Protein AF-A0A7G1IPD1-F1 (afdb_monomer_lite)

Sequence (334 aa):
MRLVAESGLWTTGPAHPATTPLTAVLEVSGAVLSWTIDDPPDDAATHIAFTDVSRADWLWRVVGETGHVALTSALAAHPAGDLELAGVDVVSGSTAPLRRLALGHWLRRWWPASQRDGIAGLDRALLDVEVAVLTAGVQGFFTDDTLDSDVAGLLAPHAAALLSHLRTDDRRVLELVRSGARLADEAGLDDMAWAELSAAVDDSSVVATLPSGRRDDYALAAGTDGAPRGAASIGRGVASINWGAVPPGIFDAAEDTVDWSVEPAGPGVVAVIRAAVVGPDAPTDIPVRVNSGRSAAPEPWTPAAGPPSRSPTHTGTRWRRPRPGTTIGRGHRW

pLDDT: mean 78.65, std 21.82, range [22.38, 98.12]

Organism: Mycobacterium kansasii (NCBI:txid1768)

Radius of gyration: 27.99 Å; chains: 1; bounding box: 52×89×85 Å

Structure (mmCIF, N/CA/C/O backbone):
data_AF-A0A7G1IPD1-F1
#
_entry.id   AF-A0A7G1IPD1-F1
#
loop_
_atom_site.group_PDB
_atom_site.id
_atom_site.type_symbol
_atom_site.label_atom_id
_atom_site.label_alt_id
_atom_site.label_comp_id
_atom_site.label_asym_id
_atom_site.label_entity_id
_atom_site.label_seq_id
_atom_site.pdbx_PDB_ins_code
_atom_site.Cartn_x
_atom_site.Cartn_y
_atom_site.Cartn_z
_atom_site.occupancy
_atom_site.B_iso_or_equiv
_atom_site.auth_seq_id
_atom_site.auth_comp_id
_atom_site.auth_asym_id
_atom_site.auth_atom_id
_atom_site.pdbx_PDB_model_num
ATOM 1 N N . MET A 1 1 ? 7.422 6.509 -26.508 1.00 87.56 1 MET A N 1
ATOM 2 C CA . MET A 1 1 ? 7.323 6.917 -25.090 1.00 87.56 1 MET A CA 1
ATOM 3 C C . MET A 1 1 ? 7.646 8.392 -24.973 1.00 87.56 1 MET A C 1
ATOM 5 O O . MET A 1 1 ? 8.742 8.805 -25.346 1.00 87.56 1 MET A O 1
ATOM 9 N N . ARG A 1 2 ? 6.709 9.164 -24.419 1.00 88.62 2 ARG A N 1
ATOM 10 C CA . ARG A 1 2 ? 6.884 10.592 -24.149 1.00 88.62 2 ARG A CA 1
ATOM 11 C C . ARG A 1 2 ? 7.537 10.814 -22.789 1.00 88.62 2 ARG A C 1
ATOM 13 O O . ARG A 1 2 ? 7.141 10.164 -21.823 1.00 88.62 2 ARG A O 1
ATOM 20 N N . LEU A 1 3 ? 8.485 11.739 -22.708 1.00 89.25 3 LEU A N 1
ATOM 21 C CA . LEU A 1 3 ? 9.189 12.136 -21.493 1.00 89.25 3 LEU A CA 1
ATOM 22 C C . LEU A 1 3 ? 9.068 13.646 -21.295 1.00 89.25 3 LEU A C 1
ATOM 24 O O . LEU A 1 3 ? 9.356 14.408 -22.214 1.00 89.25 3 LEU A O 1
ATOM 28 N N . VAL A 1 4 ? 8.680 14.082 -20.100 1.00 88.81 4 VAL A N 1
ATOM 29 C CA . VAL A 1 4 ? 8.512 15.501 -19.763 1.00 88.81 4 VAL A CA 1
ATOM 30 C C . VAL A 1 4 ? 9.361 15.833 -18.541 1.00 88.81 4 VAL A C 1
ATOM 32 O O . VAL A 1 4 ? 9.367 15.094 -17.561 1.00 88.81 4 VAL A O 1
ATOM 35 N N . ALA A 1 5 ? 10.096 16.942 -18.588 1.00 84.69 5 ALA A N 1
ATOM 36 C CA . ALA A 1 5 ? 10.807 17.457 -17.424 1.00 84.69 5 ALA A CA 1
ATOM 37 C C . ALA A 1 5 ? 9.869 18.338 -16.582 1.00 84.69 5 ALA A C 1
ATOM 39 O O . ALA A 1 5 ? 9.584 19.482 -16.946 1.00 84.69 5 ALA A O 1
ATOM 40 N N . GLU A 1 6 ? 9.414 17.829 -15.439 1.00 80.75 6 GLU A N 1
ATOM 41 C CA . GLU A 1 6 ? 8.536 18.534 -14.503 1.00 80.75 6 GLU A CA 1
ATOM 42 C C . GLU A 1 6 ? 9.218 18.695 -13.145 1.00 80.75 6 GLU A C 1
ATOM 44 O O . GLU A 1 6 ? 9.730 17.745 -12.560 1.00 80.75 6 GLU A O 1
ATOM 49 N N . SER A 1 7 ? 9.236 19.924 -12.619 1.00 80.06 7 SER A N 1
ATOM 50 C CA . SER A 1 7 ? 9.837 20.238 -11.309 1.00 80.06 7 SER A CA 1
ATOM 51 C C . SER A 1 7 ? 11.288 19.749 -11.130 1.00 80.06 7 SER A C 1
ATOM 53 O O . SER A 1 7 ? 11.723 19.492 -10.012 1.00 80.06 7 SER A O 1
ATOM 55 N N . GLY A 1 8 ? 12.046 19.642 -12.228 1.00 80.38 8 GLY A N 1
ATOM 56 C CA . GLY A 1 8 ? 13.437 19.173 -12.225 1.00 80.38 8 GLY A CA 1
ATOM 57 C C . GLY A 1 8 ? 13.614 17.652 -12.293 1.00 80.38 8 GLY A C 1
ATOM 58 O O . GLY A 1 8 ? 14.751 17.197 -12.230 1.00 80.38 8 GLY A O 1
ATOM 59 N N . LEU A 1 9 ? 12.531 16.882 -12.446 1.00 85.44 9 LEU A N 1
ATOM 60 C CA . LEU A 1 9 ? 12.555 15.429 -12.633 1.00 85.44 9 LEU A CA 1
ATOM 61 C C . LEU A 1 9 ? 11.994 15.055 -14.008 1.00 85.44 9 LEU A C 1
ATOM 63 O O . LEU A 1 9 ? 11.111 15.731 -14.533 1.00 85.44 9 LEU A O 1
ATOM 67 N N . TRP A 1 10 ? 12.493 13.963 -14.582 1.00 89.50 10 TRP A N 1
ATOM 68 C CA . TRP A 1 10 ? 11.944 13.399 -15.815 1.00 89.50 10 TRP A CA 1
ATOM 69 C C . TRP A 1 10 ? 10.779 12.466 -15.500 1.00 89.50 10 TRP A C 1
ATOM 71 O O . TRP A 1 10 ? 10.916 11.593 -14.645 1.00 89.50 10 TRP A O 1
ATOM 81 N N . THR A 1 11 ? 9.661 12.614 -16.207 1.00 89.69 11 THR A N 1
ATOM 82 C CA . THR A 1 11 ? 8.472 11.769 -16.051 1.00 89.69 11 THR A CA 1
ATOM 83 C C . THR A 1 11 ? 8.012 11.174 -17.380 1.00 89.69 11 THR A C 1
ATOM 85 O O . THR A 1 11 ? 8.186 11.791 -18.430 1.00 89.69 11 THR A O 1
ATOM 88 N N . THR A 1 12 ? 7.432 9.971 -17.368 1.00 87.81 12 THR A N 1
ATOM 89 C CA . THR A 1 12 ? 6.801 9.362 -18.557 1.00 87.81 12 THR A CA 1
ATOM 90 C C . THR A 1 12 ? 5.373 9.885 -18.754 1.00 87.81 12 THR A C 1
ATOM 92 O O . THR A 1 12 ? 4.605 9.922 -17.797 1.00 87.81 12 THR A O 1
ATOM 95 N N . GLY A 1 13 ? 4.972 10.242 -19.981 1.00 71.81 13 GLY A N 1
ATOM 96 C CA . GLY A 1 13 ? 3.629 10.779 -20.276 1.00 71.81 13 GLY A CA 1
ATOM 97 C C . GLY A 1 13 ? 2.664 9.819 -21.011 1.00 71.81 13 GLY A C 1
ATOM 98 O O . GLY A 1 13 ? 3.150 8.898 -21.668 1.00 71.81 13 GLY A O 1
ATOM 99 N N . PRO A 1 14 ? 1.323 10.072 -21.007 1.00 63.59 14 PRO A N 1
ATOM 100 C CA . PRO A 1 14 ? 0.595 11.117 -20.277 1.00 63.59 14 PRO A CA 1
ATOM 101 C C . PRO A 1 14 ? -0.375 10.569 -19.202 1.00 63.59 14 PRO A C 1
ATOM 103 O O . PRO A 1 14 ? -1.299 9.834 -19.523 1.00 63.59 14 PRO A O 1
ATOM 106 N N . ALA A 1 15 ? -0.236 11.028 -17.958 1.00 58.31 15 ALA A N 1
ATOM 107 C CA . ALA A 1 15 ? -1.315 11.334 -17.008 1.00 58.31 15 ALA A CA 1
ATOM 108 C C . ALA A 1 15 ? -0.651 11.848 -15.729 1.00 58.31 15 ALA A C 1
ATOM 110 O O . ALA A 1 15 ? 0.243 11.195 -15.196 1.00 58.31 15 ALA A O 1
ATOM 111 N N . HIS A 1 16 ? -1.090 13.000 -15.220 1.00 65.88 16 HIS A N 1
ATOM 112 C CA . HIS A 1 16 ? -0.853 13.277 -13.810 1.00 65.88 16 HIS A CA 1
ATOM 113 C C . HIS A 1 16 ? -1.665 12.223 -13.050 1.00 65.88 16 HIS A C 1
ATOM 115 O O . HIS A 1 16 ? -2.877 12.151 -13.289 1.00 65.88 16 HIS A O 1
ATOM 121 N N . PRO A 1 17 ? -1.040 11.372 -12.221 1.00 67.75 17 PRO A N 1
ATOM 122 C CA . PRO A 1 17 ? -1.785 10.376 -11.470 1.00 67.75 17 PRO A CA 1
ATOM 123 C C . PRO A 1 17 ? -2.883 11.074 -10.660 1.00 67.75 17 PRO A C 1
ATOM 125 O O . PRO A 1 17 ? -2.756 12.255 -10.310 1.00 67.75 17 PRO A O 1
ATOM 128 N N . ALA A 1 18 ? -3.982 10.368 -10.392 1.00 77.75 18 ALA A N 1
ATOM 129 C CA . ALA A 1 18 ? -5.073 10.929 -9.605 1.00 77.75 18 ALA A CA 1
ATOM 130 C C . ALA A 1 18 ? -4.555 11.519 -8.279 1.00 77.75 18 ALA A C 1
ATOM 132 O O . ALA A 1 18 ? -3.511 11.134 -7.742 1.00 77.75 18 ALA A O 1
ATOM 133 N N . THR A 1 19 ? -5.275 12.482 -7.714 1.00 79.94 19 THR A N 1
ATOM 134 C CA . THR A 1 19 ? -4.870 13.031 -6.418 1.00 79.94 19 THR A CA 1
ATOM 135 C C . THR A 1 19 ? -4.965 11.960 -5.342 1.00 79.94 19 THR A C 1
ATOM 137 O O . THR A 1 19 ? -5.836 11.088 -5.395 1.00 79.94 19 THR A O 1
ATOM 140 N N . THR A 1 20 ? -4.113 12.051 -4.321 1.00 75.81 20 THR A N 1
ATOM 141 C CA . THR A 1 20 ? -4.275 11.223 -3.127 1.00 75.81 20 THR A CA 1
ATOM 142 C C . THR A 1 20 ? -5.701 11.377 -2.579 1.00 75.81 20 THR A C 1
ATOM 144 O O . THR A 1 20 ? -6.242 12.486 -2.568 1.00 75.81 20 THR A O 1
ATOM 147 N N . PRO A 1 21 ? -6.344 10.276 -2.164 1.00 83.69 21 PRO A N 1
ATOM 148 C CA . PRO A 1 21 ? -5.788 8.938 -1.982 1.00 83.69 21 PRO A CA 1
ATOM 149 C C . PRO A 1 21 ? -5.859 8.025 -3.219 1.00 83.69 21 PRO A C 1
ATOM 151 O O . PRO A 1 21 ? -5.427 6.895 -3.109 1.00 83.69 21 PRO A O 1
ATOM 154 N N . LEU A 1 22 ? -6.334 8.440 -4.396 1.00 89.25 22 LEU A N 1
ATOM 155 C CA . LEU A 1 22 ? -6.596 7.535 -5.538 1.00 89.25 22 LEU A CA 1
ATOM 156 C C . LEU A 1 22 ? -5.355 7.078 -6.333 1.00 89.25 22 LEU A C 1
ATOM 158 O O . LEU A 1 22 ? -5.485 6.592 -7.455 1.00 89.25 22 LEU A O 1
ATOM 162 N N . THR A 1 23 ? -4.163 7.188 -5.748 1.00 92.06 23 THR A N 1
ATOM 163 C CA . THR A 1 23 ? -2.896 6.822 -6.392 1.00 92.06 23 THR A CA 1
ATOM 164 C C . THR A 1 23 ? -2.087 5.882 -5.510 1.00 92.06 23 THR A C 1
ATOM 166 O O . THR A 1 23 ? -1.779 6.204 -4.359 1.00 92.06 23 THR A O 1
ATOM 169 N N . ALA A 1 24 ? -1.716 4.731 -6.070 1.00 93.62 24 ALA A N 1
ATOM 170 C CA . ALA A 1 24 ? -0.684 3.850 -5.540 1.00 93.62 24 ALA A CA 1
ATOM 171 C C . ALA A 1 24 ? 0.689 4.339 -6.008 1.00 93.62 24 ALA A C 1
ATOM 173 O O . ALA A 1 24 ? 0.862 4.689 -7.176 1.00 93.62 24 ALA A O 1
ATOM 174 N N . VAL A 1 25 ? 1.658 4.344 -5.098 1.00 94.25 25 VAL A N 1
ATOM 175 C CA . VAL A 1 25 ? 3.027 4.805 -5.344 1.00 94.25 25 VAL A CA 1
ATOM 176 C C . VAL A 1 25 ? 3.995 3.741 -4.844 1.00 94.25 25 VAL A C 1
ATOM 178 O O . VAL A 1 25 ? 3.721 3.112 -3.821 1.00 94.25 25 VAL A O 1
ATOM 181 N N . LEU A 1 26 ? 5.098 3.550 -5.562 1.00 95.56 26 LEU A N 1
ATOM 182 C CA . LEU A 1 26 ? 6.210 2.700 -5.150 1.00 95.56 26 LEU A CA 1
ATOM 183 C C . LEU A 1 26 ? 7.536 3.395 -5.461 1.00 95.56 26 LEU A C 1
ATOM 185 O O . LEU A 1 26 ? 7.791 3.746 -6.617 1.00 95.56 26 LEU A O 1
ATOM 189 N N . GLU A 1 27 ? 8.382 3.575 -4.449 1.00 95.06 27 GLU A N 1
ATOM 190 C CA . GLU A 1 27 ? 9.776 3.972 -4.659 1.00 95.06 27 GLU A CA 1
ATOM 191 C C . GLU A 1 27 ? 10.610 2.748 -5.049 1.00 95.06 27 GLU A C 1
ATOM 193 O O . GLU A 1 27 ? 10.582 1.734 -4.365 1.00 95.06 27 GLU A O 1
ATOM 198 N N . VAL A 1 28 ? 11.373 2.852 -6.134 1.00 95.38 28 VAL A N 1
ATOM 199 C CA . VAL A 1 28 ? 12.396 1.877 -6.539 1.00 95.38 28 VAL A CA 1
ATOM 200 C C . VAL A 1 28 ? 13.721 2.608 -6.753 1.00 95.38 28 VAL A C 1
ATOM 202 O O . VAL A 1 28 ? 13.781 3.840 -6.736 1.00 95.38 28 VAL A O 1
ATOM 205 N N . SER A 1 29 ? 14.810 1.883 -6.999 1.00 94.88 29 SER A N 1
ATOM 206 C CA . SER A 1 29 ? 16.105 2.532 -7.212 1.00 94.88 29 SER A CA 1
ATOM 207 C C . SER A 1 29 ? 16.073 3.522 -8.373 1.00 94.88 29 SER A C 1
ATOM 209 O O . SER A 1 29 ? 15.839 3.155 -9.524 1.00 94.88 29 SER A O 1
ATOM 211 N N . GLY A 1 30 ? 16.300 4.799 -8.065 1.00 93.50 30 GLY A N 1
ATOM 212 C CA . GLY A 1 30 ? 16.384 5.859 -9.068 1.00 93.50 30 GLY A CA 1
ATOM 213 C C . GLY A 1 30 ? 15.053 6.333 -9.658 1.00 93.50 30 GLY A C 1
ATOM 214 O O . GLY A 1 30 ? 15.071 7.188 -10.548 1.00 93.50 30 GLY A O 1
ATOM 215 N N . ALA A 1 31 ? 13.902 5.832 -9.191 1.00 94.25 31 ALA A N 1
ATOM 216 C CA . ALA A 1 31 ? 12.603 6.306 -9.664 1.00 94.25 31 ALA A CA 1
ATOM 217 C C . ALA A 1 31 ? 11.458 6.085 -8.668 1.00 94.25 31 ALA A C 1
ATOM 219 O O . ALA A 1 31 ? 11.523 5.256 -7.767 1.00 94.25 31 ALA A O 1
ATOM 220 N N . VAL A 1 32 ? 10.358 6.790 -8.902 1.00 94.25 32 VAL A N 1
ATOM 221 C CA . VAL A 1 32 ? 9.067 6.555 -8.260 1.00 94.25 32 VAL A CA 1
ATOM 222 C C . VAL A 1 32 ? 8.067 6.155 -9.337 1.00 94.25 32 VAL A C 1
ATOM 224 O O . VAL A 1 32 ? 7.899 6.875 -10.322 1.00 94.25 32 VAL A O 1
ATOM 227 N N . LEU A 1 33 ? 7.410 5.010 -9.159 1.00 94.25 33 LEU A N 1
ATOM 228 C CA . LEU A 1 33 ? 6.335 4.553 -10.033 1.00 94.25 33 LEU A CA 1
ATOM 229 C C . LEU A 1 33 ? 4.983 4.871 -9.395 1.00 94.25 33 LEU A C 1
ATOM 231 O O . LEU A 1 33 ? 4.819 4.757 -8.178 1.00 94.25 33 LEU A O 1
ATOM 235 N N . SER A 1 34 ? 4.006 5.251 -10.212 1.00 94.06 34 SER A N 1
ATOM 236 C CA . SER A 1 34 ? 2.656 5.570 -9.753 1.00 94.06 34 SER A CA 1
ATOM 237 C C . SER A 1 34 ? 1.576 5.039 -10.687 1.00 94.06 34 SER A C 1
ATOM 239 O O . SER A 1 34 ? 1.733 5.075 -11.908 1.00 94.06 34 SER A O 1
ATOM 241 N N . TRP A 1 35 ? 0.460 4.614 -10.093 1.00 93.19 35 TRP A N 1
ATOM 242 C CA . TRP A 1 35 ? -0.737 4.133 -10.783 1.00 93.19 35 TRP A CA 1
ATOM 243 C C . TRP A 1 35 ? -1.995 4.686 -10.116 1.00 93.19 35 TRP A C 1
ATOM 245 O O . TRP A 1 35 ? -2.087 4.705 -8.887 1.00 93.19 35 TRP A O 1
ATOM 255 N N . THR A 1 36 ? -2.998 5.053 -10.909 1.00 92.19 36 THR A N 1
ATOM 256 C CA . THR A 1 36 ? -4.348 5.315 -10.398 1.00 92.19 36 THR A CA 1
ATOM 257 C C . THR A 1 36 ? -4.996 3.999 -9.955 1.00 92.19 36 THR A C 1
ATOM 259 O O . THR A 1 36 ? -4.877 2.975 -10.635 1.00 92.19 36 THR A O 1
ATOM 262 N N . ILE A 1 37 ? -5.690 4.016 -8.816 1.00 90.31 37 ILE A N 1
ATOM 263 C CA . ILE A 1 37 ? -6.323 2.822 -8.227 1.00 90.31 37 ILE A CA 1
ATOM 264 C C . ILE A 1 37 ? -7.484 2.302 -9.080 1.00 90.31 37 ILE A C 1
ATOM 266 O O . ILE A 1 37 ? -7.595 1.095 -9.286 1.00 90.31 37 ILE A O 1
ATOM 270 N N . ASP A 1 38 ? -8.311 3.209 -9.598 1.00 87.81 38 ASP A N 1
ATOM 271 C CA . ASP A 1 38 ? -9.517 2.865 -10.360 1.00 87.81 38 ASP A CA 1
ATOM 272 C C . ASP A 1 38 ? -9.231 2.512 -11.827 1.00 87.81 38 ASP A C 1
ATOM 274 O O . ASP A 1 38 ? -10.106 1.999 -12.529 1.00 87.81 38 ASP A O 1
ATOM 278 N N . ASP A 1 39 ? -8.004 2.759 -12.294 1.00 86.62 39 ASP A N 1
ATOM 279 C CA . ASP A 1 39 ? -7.617 2.429 -13.658 1.00 86.62 39 ASP A CA 1
ATOM 280 C C . ASP A 1 39 ? -7.440 0.909 -13.819 1.00 86.62 39 ASP A C 1
ATOM 282 O O . ASP A 1 39 ? -6.968 0.205 -12.908 1.00 86.62 39 ASP A O 1
ATOM 286 N N . PRO A 1 40 ? -7.790 0.357 -14.993 1.00 83.81 40 PRO A N 1
ATOM 287 C CA . PRO A 1 40 ? -7.543 -1.047 -15.272 1.00 83.81 40 PRO A CA 1
ATOM 288 C C . PRO A 1 40 ? -6.039 -1.373 -15.175 1.00 83.81 40 PRO A C 1
ATOM 290 O O . PRO A 1 40 ? -5.195 -0.501 -15.386 1.00 83.81 40 PRO A O 1
ATOM 293 N N . PRO A 1 41 ? -5.671 -2.629 -14.853 1.00 78.00 41 PRO A N 1
ATOM 294 C CA . PRO A 1 41 ? -4.288 -3.094 -14.947 1.00 78.00 41 PRO A CA 1
ATOM 295 C C . PRO A 1 41 ? -3.781 -3.006 -16.385 1.00 78.00 41 PRO A C 1
ATOM 297 O O . PRO A 1 41 ? -3.998 -3.920 -17.175 1.00 78.00 41 PRO A O 1
ATOM 300 N N . ASP A 1 42 ? -3.092 -1.913 -16.693 1.00 81.50 42 ASP A N 1
ATOM 301 C CA . ASP A 1 42 ? -2.411 -1.685 -17.961 1.00 81.50 42 ASP A CA 1
ATOM 302 C C . ASP A 1 42 ? -0.994 -1.166 -17.692 1.00 81.50 42 ASP A C 1
ATOM 304 O O . ASP A 1 42 ? -0.799 -0.220 -16.925 1.00 81.50 42 ASP A O 1
ATOM 308 N N . ASP A 1 43 ? 0.003 -1.784 -18.323 1.00 80.19 43 ASP A N 1
ATOM 309 C CA . ASP A 1 43 ? 1.392 -1.339 -18.229 1.00 80.19 43 ASP A CA 1
ATOM 310 C C . ASP A 1 43 ? 1.573 0.061 -18.830 1.00 80.19 43 ASP A C 1
ATOM 312 O O . ASP A 1 43 ? 2.401 0.826 -18.336 1.00 80.19 43 ASP A O 1
ATOM 316 N N . ALA A 1 44 ? 0.769 0.427 -19.837 1.00 76.56 44 ALA A N 1
ATOM 317 C CA . ALA A 1 44 ? 0.789 1.758 -20.443 1.00 76.56 44 ALA A CA 1
ATOM 318 C C . ALA A 1 44 ? 0.308 2.862 -19.484 1.00 76.56 44 ALA A C 1
ATOM 320 O O . ALA A 1 44 ? 0.634 4.030 -19.689 1.00 76.56 44 ALA A O 1
ATOM 321 N N . ALA A 1 4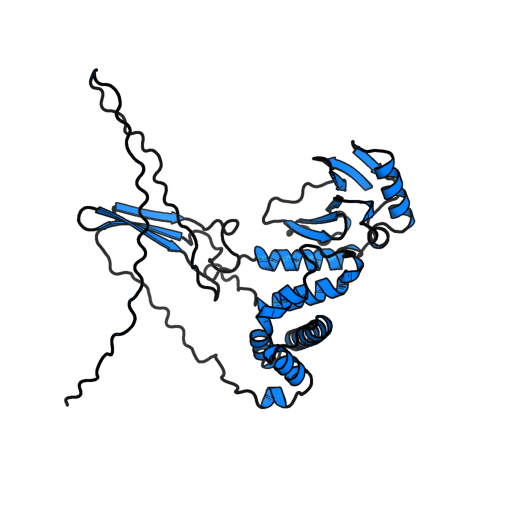5 ? -0.425 2.501 -18.424 1.00 81.00 45 ALA A N 1
ATOM 322 C CA . ALA A 1 45 ? -0.831 3.419 -17.360 1.00 81.00 45 ALA A CA 1
ATOM 323 C C . ALA A 1 45 ? 0.268 3.632 -16.300 1.00 81.00 45 ALA A C 1
ATOM 325 O O . ALA A 1 45 ? 0.072 4.393 -15.352 1.00 81.00 45 ALA A O 1
ATOM 326 N N . THR A 1 46 ? 1.419 2.962 -16.429 1.00 90.31 46 THR A N 1
ATOM 327 C CA . THR A 1 46 ? 2.545 3.147 -15.510 1.00 90.31 46 THR A CA 1
ATOM 328 C C . THR A 1 46 ? 3.181 4.507 -15.733 1.00 90.31 46 THR A C 1
ATOM 330 O O . THR A 1 46 ? 3.788 4.766 -16.771 1.00 90.31 46 THR A O 1
ATOM 333 N N . HIS A 1 47 ? 3.099 5.356 -14.715 1.00 92.06 47 HIS A N 1
ATOM 334 C CA . HIS A 1 47 ? 3.810 6.621 -14.689 1.00 92.06 47 HIS A CA 1
ATOM 335 C C . HIS A 1 47 ? 5.107 6.465 -13.886 1.00 92.06 47 HIS A C 1
ATOM 337 O O . HIS A 1 47 ? 5.073 6.054 -12.727 1.00 92.06 47 HIS A O 1
ATOM 343 N N . ILE A 1 48 ? 6.247 6.789 -14.497 1.00 93.12 48 ILE A N 1
ATOM 344 C CA . ILE A 1 48 ? 7.582 6.704 -13.897 1.00 93.12 48 ILE A CA 1
ATOM 345 C C . ILE A 1 48 ? 8.135 8.120 -13.762 1.00 93.12 48 ILE A C 1
ATOM 347 O O . ILE A 1 48 ? 8.249 8.827 -14.760 1.00 93.12 48 ILE A O 1
ATOM 351 N N . ALA A 1 49 ? 8.513 8.514 -12.548 1.00 92.94 49 ALA A N 1
ATOM 352 C CA . ALA A 1 49 ? 9.259 9.733 -12.262 1.00 92.94 49 ALA A CA 1
ATOM 353 C C . ALA A 1 49 ? 10.698 9.375 -11.866 1.00 92.94 49 ALA A C 1
ATOM 355 O O . ALA A 1 49 ? 10.925 8.766 -10.823 1.00 92.94 49 ALA A O 1
ATOM 356 N N . PHE A 1 50 ? 11.677 9.741 -12.690 1.00 93.06 50 PHE A N 1
ATOM 357 C CA . PHE A 1 50 ? 13.087 9.438 -12.455 1.00 93.06 50 PHE A CA 1
ATOM 358 C C . PHE A 1 50 ? 13.691 10.413 -11.445 1.00 93.06 50 PHE A C 1
ATOM 360 O O . PHE A 1 50 ? 13.767 11.613 -11.707 1.00 93.06 50 PHE A O 1
ATOM 367 N N . THR A 1 51 ? 14.147 9.885 -10.309 1.00 91.81 51 THR A N 1
ATOM 368 C CA . THR A 1 51 ? 14.881 10.630 -9.274 1.00 91.81 51 THR A CA 1
ATOM 369 C C . THR A 1 51 ? 16.385 10.603 -9.527 1.00 91.81 51 THR A C 1
ATOM 371 O O . THR A 1 51 ? 17.058 11.611 -9.332 1.00 91.81 51 THR A O 1
ATOM 374 N N . ASP A 1 52 ? 16.900 9.471 -10.009 1.00 90.69 52 ASP A N 1
ATOM 375 C CA . ASP A 1 52 ? 18.276 9.295 -10.464 1.00 90.69 52 ASP A CA 1
ATOM 376 C C . ASP A 1 52 ? 18.341 8.160 -11.493 1.00 90.69 52 ASP A C 1
ATOM 378 O O . ASP A 1 52 ? 18.357 6.977 -11.156 1.00 90.69 52 ASP A O 1
ATOM 382 N N . VAL A 1 53 ? 18.403 8.528 -12.772 1.00 89.81 53 VAL A N 1
ATOM 383 C CA . VAL A 1 53 ? 18.427 7.577 -13.894 1.00 89.81 53 VAL A CA 1
ATOM 384 C C . VAL A 1 53 ? 19.627 6.629 -13.811 1.00 89.81 53 VAL A C 1
ATOM 386 O O . VAL A 1 53 ? 19.520 5.484 -14.241 1.00 89.81 53 VAL A O 1
ATOM 389 N N . SER A 1 54 ? 20.755 7.071 -13.241 1.00 88.75 54 SER A N 1
ATOM 390 C CA . SER A 1 54 ? 21.968 6.250 -13.140 1.00 88.75 54 SER A CA 1
ATOM 391 C C . SER A 1 54 ? 21.828 5.084 -12.162 1.00 88.75 54 SER A C 1
ATOM 393 O O . SER A 1 54 ? 22.587 4.127 -12.256 1.00 88.75 54 SER A O 1
ATOM 395 N N . ARG A 1 55 ? 20.838 5.142 -11.260 1.00 90.81 55 ARG A N 1
ATOM 396 C CA . ARG A 1 55 ? 20.500 4.052 -10.331 1.00 90.81 55 ARG A CA 1
ATOM 397 C C . ARG A 1 55 ? 19.364 3.160 -10.831 1.00 90.81 55 ARG A C 1
ATOM 399 O O . ARG A 1 55 ? 19.047 2.157 -10.197 1.00 90.81 55 ARG A O 1
ATOM 406 N N . ALA A 1 56 ? 18.739 3.496 -11.958 1.00 92.75 56 ALA A N 1
ATOM 407 C CA . ALA A 1 56 ? 17.613 2.753 -12.516 1.00 92.75 56 ALA A CA 1
ATOM 408 C C . ALA A 1 56 ? 18.070 1.553 -13.372 1.00 92.75 56 ALA A C 1
ATOM 410 O O . ALA A 1 56 ? 17.580 1.340 -14.483 1.00 92.75 56 ALA A O 1
ATOM 411 N N . ASP A 1 57 ? 18.988 0.733 -12.851 1.00 90.81 57 ASP A N 1
ATOM 412 C CA . ASP A 1 57 ? 19.521 -0.447 -13.548 1.00 90.81 57 ASP A CA 1
ATOM 413 C C . ASP A 1 57 ? 18.448 -1.505 -13.822 1.00 90.81 57 ASP A C 1
ATOM 415 O O . ASP A 1 57 ? 18.602 -2.343 -14.698 1.00 90.81 57 ASP A O 1
ATOM 419 N N . TRP A 1 58 ? 17.324 -1.487 -13.111 1.00 94.31 58 TRP A N 1
ATOM 420 C CA . TRP A 1 58 ? 16.193 -2.381 -13.370 1.00 94.31 58 TRP A CA 1
ATOM 421 C C . TRP A 1 58 ? 15.423 -2.027 -14.650 1.00 94.31 58 TRP A C 1
ATOM 423 O O . TRP A 1 58 ? 14.642 -2.849 -15.135 1.00 94.31 58 TRP A O 1
ATOM 433 N N . LEU A 1 59 ? 15.626 -0.829 -15.209 1.00 94.31 59 LEU A N 1
ATOM 434 C CA . LEU A 1 59 ? 14.808 -0.281 -16.289 1.00 94.31 59 LEU A CA 1
ATOM 435 C C . LEU A 1 59 ? 14.870 -1.126 -17.570 1.00 94.31 59 LEU A C 1
ATOM 437 O O . LEU A 1 59 ? 13.869 -1.217 -18.279 1.00 94.31 59 LEU A O 1
ATOM 441 N N . TRP A 1 60 ? 15.975 -1.835 -17.837 1.00 95.00 60 TRP A N 1
ATOM 442 C CA . TRP A 1 60 ? 16.053 -2.768 -18.974 1.00 95.00 60 TRP A CA 1
ATOM 443 C C . TRP A 1 60 ? 15.017 -3.898 -18.897 1.00 95.00 60 TRP A C 1
ATOM 445 O O . TRP A 1 60 ? 14.624 -4.427 -19.935 1.00 95.00 60 TRP A O 1
ATOM 455 N N . ARG A 1 61 ? 14.528 -4.257 -17.701 1.00 95.25 61 ARG A N 1
ATOM 456 C CA . ARG A 1 61 ? 13.442 -5.240 -17.536 1.00 95.25 61 ARG A CA 1
ATOM 457 C C . ARG A 1 61 ? 12.085 -4.683 -17.965 1.00 95.25 61 ARG A C 1
ATOM 459 O O . ARG A 1 61 ? 11.204 -5.456 -18.325 1.00 95.25 61 ARG A O 1
ATOM 466 N N . VAL A 1 62 ? 11.929 -3.360 -17.907 1.00 95.19 62 VAL A N 1
ATOM 467 C CA . VAL A 1 62 ? 10.662 -2.651 -18.124 1.00 95.19 62 VAL A CA 1
ATOM 468 C C . VAL A 1 62 ? 10.558 -2.083 -19.530 1.00 95.19 62 VAL A C 1
ATOM 470 O O . VAL A 1 62 ? 9.477 -2.123 -20.089 1.00 95.19 62 VAL A O 1
ATOM 473 N N . VAL A 1 63 ? 11.644 -1.606 -20.140 1.00 94.62 63 VAL A N 1
ATOM 474 C CA . VAL A 1 63 ? 11.624 -1.059 -21.518 1.00 94.62 63 VAL A CA 1
ATOM 475 C C . VAL A 1 63 ? 12.506 -1.839 -22.502 1.00 94.62 63 VAL A C 1
ATOM 477 O O . VAL A 1 63 ? 12.704 -1.421 -23.642 1.00 94.62 63 VAL A O 1
ATOM 480 N N . GLY A 1 64 ? 13.067 -2.972 -22.070 1.00 94.88 64 GLY A N 1
ATOM 481 C CA . GLY A 1 64 ? 14.047 -3.741 -22.838 1.00 94.88 64 GLY A CA 1
ATOM 482 C C . GLY A 1 64 ? 15.449 -3.117 -22.830 1.00 94.88 64 GLY A C 1
ATOM 483 O O . GLY A 1 64 ? 15.640 -1.946 -22.502 1.00 94.88 64 GLY A O 1
ATOM 484 N N . GLU A 1 65 ? 16.454 -3.899 -23.229 1.00 94.12 65 GLU A N 1
ATOM 485 C CA . GLU A 1 65 ? 17.860 -3.462 -23.271 1.00 94.12 65 GLU A CA 1
ATOM 486 C C . GLU A 1 65 ? 18.067 -2.271 -24.220 1.00 94.12 65 GLU A C 1
ATOM 488 O O . GLU A 1 65 ? 18.633 -1.248 -23.838 1.00 94.12 65 GLU A O 1
ATOM 493 N N . THR A 1 66 ? 17.537 -2.359 -25.445 1.00 93.81 66 THR A N 1
ATOM 494 C CA . THR A 1 66 ? 17.629 -1.269 -26.429 1.00 93.81 66 THR A CA 1
ATOM 495 C C . THR A 1 66 ? 16.897 -0.013 -25.958 1.00 93.81 66 THR A C 1
ATOM 497 O O . THR A 1 66 ? 17.413 1.092 -26.129 1.00 93.81 66 THR A O 1
ATOM 500 N N . GLY A 1 67 ? 15.728 -0.169 -25.325 1.00 92.94 67 GLY A N 1
ATOM 501 C CA . GLY A 1 67 ? 14.968 0.950 -24.772 1.00 92.94 67 GLY A CA 1
ATOM 502 C C . GLY A 1 67 ? 15.694 1.633 -23.617 1.00 92.94 67 GLY A C 1
ATOM 503 O O . GLY A 1 67 ? 15.728 2.859 -23.557 1.00 92.94 67 GLY A O 1
ATOM 504 N N . HIS A 1 68 ? 16.355 0.861 -22.752 1.00 93.25 68 HIS A N 1
ATOM 505 C CA . HIS A 1 68 ? 17.151 1.393 -21.649 1.00 93.25 68 HIS A CA 1
ATOM 506 C C . HIS A 1 68 ? 18.326 2.242 -22.155 1.00 93.25 68 HIS A C 1
ATOM 508 O O . HIS A 1 68 ? 18.519 3.364 -21.684 1.00 93.25 68 HIS A O 1
ATOM 514 N N . VAL A 1 69 ? 19.071 1.761 -23.157 1.00 93.00 69 VAL A N 1
ATOM 515 C CA . VAL A 1 69 ? 20.175 2.526 -23.770 1.00 93.00 69 VAL A CA 1
ATOM 516 C C . VAL A 1 69 ? 19.662 3.800 -24.446 1.00 93.00 69 VAL A C 1
ATOM 518 O O . VAL A 1 69 ? 20.267 4.864 -24.300 1.00 93.00 69 VAL A O 1
ATOM 521 N N . ALA A 1 70 ? 18.538 3.718 -25.166 1.00 92.62 70 ALA A N 1
ATOM 522 C CA . ALA A 1 70 ? 17.928 4.877 -25.813 1.00 92.62 70 ALA A CA 1
ATOM 523 C C . ALA A 1 70 ? 17.492 5.936 -24.788 1.00 92.62 70 ALA A C 1
ATOM 525 O O . ALA A 1 70 ? 17.780 7.120 -24.965 1.00 92.62 70 ALA A O 1
ATOM 526 N N . LEU A 1 71 ? 16.851 5.509 -23.698 1.00 91.94 71 LEU A N 1
ATOM 527 C CA . LEU A 1 71 ? 16.347 6.393 -22.652 1.00 91.94 71 LEU A CA 1
ATOM 528 C C . LEU A 1 71 ? 17.489 7.052 -21.870 1.00 91.94 71 LEU A C 1
ATOM 530 O O . LEU A 1 71 ? 17.525 8.275 -21.766 1.00 91.94 71 LEU A O 1
ATOM 534 N N . THR A 1 72 ? 18.467 6.279 -21.395 1.00 91.12 72 THR A N 1
ATOM 535 C CA . THR A 1 72 ? 19.638 6.814 -20.671 1.00 91.12 72 THR A CA 1
ATOM 536 C C . THR A 1 72 ? 20.436 7.806 -21.520 1.00 91.12 72 THR A C 1
ATOM 538 O O . THR A 1 72 ? 20.766 8.896 -21.049 1.00 91.12 72 THR A O 1
ATOM 541 N N . SER A 1 73 ? 20.680 7.486 -22.795 1.00 90.44 73 SER A N 1
ATOM 542 C CA . SER A 1 73 ? 21.390 8.378 -23.723 1.00 90.44 73 SER A CA 1
ATOM 543 C C . SER A 1 73 ? 20.629 9.680 -23.965 1.00 90.44 73 SER A C 1
ATOM 545 O O . SER A 1 73 ? 21.226 10.757 -24.002 1.00 90.44 73 SER A O 1
ATOM 547 N N . ALA A 1 74 ? 19.307 9.602 -24.130 1.00 90.25 74 ALA A N 1
ATOM 548 C CA . ALA A 1 74 ? 18.500 10.775 -24.428 1.00 90.25 74 ALA A CA 1
ATOM 549 C C . ALA A 1 74 ? 18.360 11.712 -23.221 1.00 90.25 74 ALA A C 1
ATOM 551 O O . ALA A 1 74 ? 18.481 12.926 -23.401 1.00 90.25 74 ALA A O 1
ATOM 552 N N . LEU A 1 75 ? 18.188 11.158 -22.014 1.00 87.88 75 LEU A N 1
ATOM 553 C CA . LEU A 1 75 ? 18.143 11.921 -20.762 1.00 87.88 75 LEU A CA 1
ATOM 554 C C . LEU A 1 75 ? 19.494 12.568 -20.419 1.00 87.88 75 LEU A C 1
ATOM 556 O O . LEU A 1 75 ? 19.528 13.664 -19.866 1.00 87.88 75 LEU A O 1
ATOM 560 N N . ALA A 1 76 ? 20.616 11.941 -20.788 1.00 86.62 76 ALA A N 1
ATOM 561 C CA . ALA A 1 76 ? 21.939 12.552 -20.647 1.00 86.62 76 ALA A CA 1
ATOM 562 C C . ALA A 1 76 ? 22.171 13.705 -21.644 1.00 86.62 76 ALA A C 1
ATOM 564 O O . ALA A 1 76 ? 22.852 14.679 -21.322 1.00 86.62 76 ALA A O 1
ATOM 565 N N . ALA A 1 77 ? 21.617 13.605 -22.857 1.00 87.69 77 ALA A N 1
ATOM 566 C CA . ALA A 1 77 ? 21.771 14.617 -23.903 1.00 87.69 77 ALA A CA 1
ATOM 567 C C . ALA A 1 77 ? 20.829 15.825 -23.737 1.00 87.69 77 ALA A C 1
ATOM 569 O O . ALA A 1 77 ? 21.160 16.923 -24.188 1.00 87.69 77 ALA A O 1
ATOM 570 N N . HIS A 1 78 ? 19.672 15.637 -23.096 1.00 82.75 78 HIS A N 1
ATOM 571 C CA . HIS A 1 78 ? 18.651 16.668 -22.915 1.00 82.75 78 HIS A CA 1
ATOM 572 C C . HIS A 1 78 ? 18.333 16.821 -21.423 1.00 82.75 78 HIS A C 1
ATOM 574 O O . HIS A 1 78 ? 17.702 15.940 -20.854 1.00 82.75 78 HIS A O 1
ATOM 580 N N . PRO A 1 79 ? 18.727 17.927 -20.767 1.00 76.50 79 PRO A N 1
ATOM 581 C CA . PRO A 1 79 ? 18.493 18.108 -19.332 1.00 76.50 79 PRO A CA 1
ATOM 582 C C . PRO A 1 79 ? 17.089 18.637 -18.989 1.00 76.50 79 PRO A C 1
ATOM 584 O O . PRO A 1 79 ? 16.697 18.599 -17.828 1.00 76.50 79 PRO A O 1
ATOM 587 N N . ALA A 1 80 ? 16.341 19.160 -19.967 1.00 81.81 80 ALA A N 1
ATOM 588 C CA . ALA A 1 80 ? 14.980 19.659 -19.782 1.00 81.81 80 ALA A CA 1
ATOM 589 C C . ALA A 1 80 ? 14.187 19.629 -21.098 1.00 81.81 80 ALA A C 1
ATOM 591 O O . ALA A 1 80 ? 14.778 19.607 -22.180 1.00 81.81 80 ALA A O 1
ATOM 592 N N . GLY A 1 81 ? 12.859 19.710 -20.998 1.00 84.25 81 GLY A N 1
ATOM 593 C CA . GLY A 1 81 ? 11.946 19.831 -22.135 1.00 84.25 81 GLY A CA 1
ATOM 594 C C . GLY A 1 81 ? 10.962 18.669 -22.247 1.00 84.25 81 GLY A C 1
ATOM 595 O O . GLY A 1 81 ? 10.655 18.008 -21.259 1.00 84.25 81 GLY A O 1
ATOM 596 N N . ASP A 1 82 ? 10.461 18.466 -23.461 1.00 85.88 82 ASP A N 1
ATOM 597 C CA . ASP A 1 82 ? 9.582 17.362 -23.854 1.00 85.88 82 ASP A CA 1
ATOM 598 C C . ASP A 1 82 ? 10.312 16.544 -24.923 1.00 85.88 82 ASP A C 1
ATOM 600 O O . ASP A 1 82 ? 10.887 17.113 -25.858 1.00 85.88 82 ASP A O 1
ATOM 604 N N . LEU A 1 83 ? 10.332 15.228 -24.761 1.00 88.00 83 LEU A N 1
ATOM 605 C CA . LEU A 1 83 ? 11.083 14.304 -25.595 1.00 88.00 83 LEU A CA 1
ATOM 606 C C . LEU A 1 83 ? 10.199 13.114 -25.956 1.00 88.00 83 LEU A C 1
ATOM 608 O O . LEU A 1 83 ? 9.736 12.384 -25.086 1.00 88.00 83 LEU A O 1
ATOM 612 N N . GLU A 1 84 ? 10.032 12.866 -27.251 1.00 89.69 84 GLU A N 1
ATOM 613 C CA . GLU A 1 84 ? 9.374 11.657 -27.738 1.00 89.69 84 GLU A CA 1
ATOM 614 C C . GLU A 1 84 ? 10.426 10.636 -28.182 1.00 89.69 84 GLU A C 1
ATOM 616 O O . GLU A 1 84 ? 11.187 10.872 -29.124 1.00 89.69 84 GLU A O 1
ATOM 621 N N . LEU A 1 85 ? 10.465 9.488 -27.507 1.00 88.06 85 LEU A N 1
ATOM 622 C CA . LEU A 1 85 ? 11.321 8.359 -27.857 1.00 88.06 85 LEU A CA 1
ATOM 623 C C . LEU A 1 85 ? 10.546 7.343 -28.697 1.00 88.06 85 LEU A C 1
ATOM 625 O O . LEU A 1 85 ? 9.626 6.682 -28.211 1.00 88.06 85 LEU A O 1
ATOM 629 N N . ALA A 1 86 ? 10.943 7.189 -29.959 1.00 88.12 86 ALA A N 1
ATOM 630 C CA . ALA A 1 86 ? 10.366 6.199 -30.862 1.00 88.12 86 ALA A CA 1
ATOM 631 C C . ALA A 1 86 ? 10.887 4.784 -30.556 1.00 88.12 86 ALA A C 1
ATOM 633 O O . ALA A 1 86 ? 12.084 4.591 -30.352 1.00 88.12 86 ALA A O 1
ATOM 634 N N . GLY A 1 87 ? 9.992 3.790 -30.571 1.00 85.75 87 GLY A N 1
ATOM 635 C CA . GLY A 1 87 ? 10.346 2.378 -30.369 1.00 85.75 87 GLY A CA 1
ATOM 636 C C . GLY A 1 87 ? 10.745 2.013 -28.936 1.00 85.75 87 GLY A C 1
ATOM 637 O O . GLY A 1 87 ? 11.336 0.957 -28.725 1.00 85.75 87 GLY A O 1
ATOM 638 N N . VAL A 1 88 ? 10.446 2.885 -27.968 1.00 90.75 88 VAL A N 1
ATOM 639 C CA . VAL A 1 88 ? 10.592 2.618 -26.535 1.00 90.75 88 VAL A CA 1
ATOM 640 C C . VAL A 1 88 ? 9.195 2.540 -25.943 1.00 90.75 88 VAL A C 1
ATOM 642 O O . VAL A 1 88 ? 8.496 3.553 -25.903 1.00 90.75 88 VAL A O 1
ATOM 645 N N . ASP A 1 89 ? 8.820 1.349 -25.488 1.00 89.62 89 ASP A N 1
ATOM 646 C CA . ASP A 1 89 ? 7.533 1.044 -24.868 1.00 89.62 89 ASP A CA 1
ATOM 647 C C . ASP A 1 89 ? 7.756 0.169 -23.631 1.00 89.62 89 ASP A C 1
ATOM 649 O O . ASP A 1 89 ? 8.769 -0.530 -23.522 1.00 89.62 89 ASP A O 1
ATOM 653 N N . VAL A 1 90 ? 6.808 0.210 -22.693 1.00 91.25 90 VAL A N 1
ATOM 654 C CA . VAL A 1 90 ? 6.833 -0.679 -21.529 1.00 91.25 90 VAL A CA 1
ATOM 655 C C . VAL A 1 90 ? 6.532 -2.109 -21.983 1.00 91.25 90 VAL A C 1
ATOM 657 O O . VAL A 1 90 ? 5.537 -2.374 -22.657 1.00 91.25 90 VAL A O 1
ATOM 660 N N . VAL A 1 91 ? 7.396 -3.044 -21.599 1.00 92.81 91 VAL A N 1
ATOM 661 C CA . VAL A 1 91 ? 7.254 -4.475 -21.850 1.00 92.81 91 VAL A CA 1
ATOM 662 C C . VAL A 1 91 ? 6.026 -4.980 -21.101 1.00 92.81 91 VAL A C 1
ATOM 664 O O . VAL A 1 91 ? 5.915 -4.815 -19.885 1.00 92.81 91 VAL A O 1
ATOM 667 N N . SER A 1 92 ? 5.116 -5.6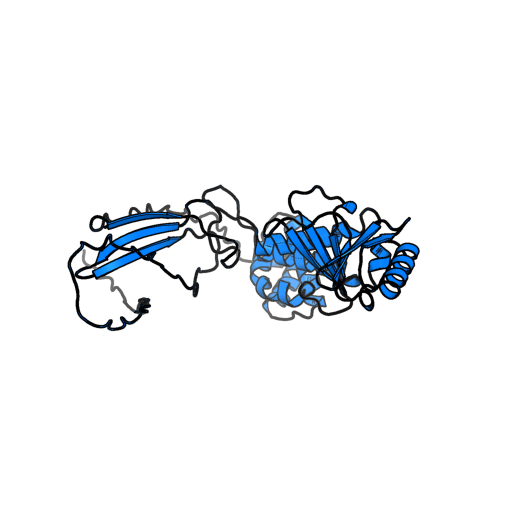30 -21.821 1.00 91.50 92 SER A N 1
ATOM 668 C CA . SER A 1 92 ? 3.871 -6.143 -21.251 1.00 91.50 92 SER A CA 1
ATOM 669 C C . SER A 1 92 ? 4.122 -7.112 -20.089 1.00 91.50 92 SER A C 1
ATOM 671 O O . SER A 1 92 ? 4.919 -8.044 -20.192 1.00 91.50 92 SER A O 1
ATOM 673 N N . GLY A 1 93 ? 3.424 -6.895 -18.978 1.00 90.81 93 GLY A N 1
ATOM 674 C CA . GLY A 1 93 ? 3.507 -7.639 -17.725 1.00 90.81 93 GLY A CA 1
ATOM 675 C C . GLY A 1 93 ? 4.691 -7.264 -16.830 1.00 90.81 93 GLY A C 1
ATOM 676 O O . GLY A 1 93 ? 4.738 -7.717 -15.685 1.00 90.81 93 GLY A O 1
ATOM 677 N N . SER A 1 94 ? 5.634 -6.445 -17.309 1.00 93.56 94 SER A N 1
ATOM 678 C CA . SER A 1 94 ? 6.873 -6.122 -16.580 1.00 93.56 94 SER A CA 1
ATOM 679 C C . SER A 1 94 ? 6.628 -5.342 -15.288 1.00 93.56 94 SER A C 1
ATOM 681 O O . SER A 1 94 ? 7.391 -5.486 -14.332 1.00 93.56 94 SER A O 1
ATOM 683 N N . THR A 1 95 ? 5.548 -4.557 -15.232 1.00 94.19 95 THR A N 1
ATOM 684 C CA . THR A 1 95 ? 5.228 -3.696 -14.086 1.00 94.19 95 THR A CA 1
ATOM 685 C C . THR A 1 95 ? 4.171 -4.294 -13.163 1.00 94.19 95 THR A C 1
ATOM 687 O O . THR A 1 95 ? 3.958 -3.782 -12.067 1.00 94.19 95 THR A O 1
ATOM 690 N N . ALA A 1 96 ? 3.540 -5.411 -13.543 1.00 93.94 96 ALA A N 1
ATOM 691 C CA . ALA A 1 96 ? 2.454 -6.013 -12.772 1.00 93.94 96 ALA A CA 1
ATOM 692 C C . ALA A 1 96 ? 2.849 -6.386 -11.323 1.00 93.94 96 ALA A C 1
ATOM 694 O O . ALA A 1 96 ? 2.071 -6.081 -10.412 1.00 93.94 96 ALA A O 1
ATOM 695 N N . PRO A 1 97 ? 4.038 -6.971 -11.050 1.00 95.12 97 PRO A N 1
ATOM 696 C CA . PRO A 1 97 ? 4.484 -7.214 -9.677 1.00 95.12 97 PRO A CA 1
ATOM 697 C C . PRO A 1 97 ? 4.695 -5.921 -8.874 1.00 95.12 97 PRO A C 1
ATOM 699 O O . PRO A 1 97 ? 4.284 -5.848 -7.718 1.00 95.12 97 PRO A O 1
ATOM 702 N N . LEU A 1 98 ? 5.262 -4.882 -9.501 1.00 96.06 98 LEU A N 1
ATOM 703 C CA . LEU A 1 98 ? 5.493 -3.572 -8.877 1.00 96.06 98 LEU A CA 1
ATOM 704 C C . LEU A 1 98 ? 4.173 -2.871 -8.551 1.00 96.06 98 LEU A C 1
ATOM 706 O O . LEU A 1 98 ? 3.990 -2.375 -7.444 1.00 96.06 98 LEU A O 1
ATOM 710 N N . ARG A 1 99 ? 3.209 -2.906 -9.478 1.00 95.12 99 ARG A N 1
ATOM 711 C CA . ARG A 1 99 ? 1.863 -2.367 -9.265 1.00 95.12 99 ARG A CA 1
ATOM 712 C C . ARG A 1 99 ? 1.151 -3.082 -8.120 1.00 95.12 99 ARG A C 1
ATOM 714 O O . ARG A 1 99 ? 0.493 -2.434 -7.310 1.00 95.12 99 ARG A O 1
ATOM 721 N N . ARG A 1 100 ? 1.281 -4.411 -8.030 1.00 95.75 100 ARG A N 1
ATOM 722 C CA . ARG A 1 100 ? 0.697 -5.188 -6.927 1.00 95.75 100 ARG A CA 1
ATOM 723 C C . ARG A 1 100 ? 1.317 -4.806 -5.584 1.00 95.75 100 ARG A C 1
ATOM 725 O O . ARG A 1 100 ? 0.580 -4.650 -4.615 1.00 95.75 100 ARG A O 1
ATOM 732 N N . LEU A 1 101 ? 2.636 -4.618 -5.536 1.00 97.19 101 LEU A N 1
ATOM 733 C CA . LEU A 1 101 ? 3.313 -4.130 -4.339 1.00 97.19 101 LEU A CA 1
ATOM 734 C C . LEU A 1 101 ? 2.825 -2.723 -3.960 1.00 97.19 101 LEU A C 1
ATOM 736 O O . LEU A 1 101 ? 2.382 -2.519 -2.833 1.00 97.19 101 LEU A O 1
ATOM 740 N N . ALA A 1 102 ? 2.793 -1.787 -4.912 1.00 96.00 102 ALA A N 1
ATOM 741 C CA . ALA A 1 102 ? 2.288 -0.427 -4.709 1.00 96.00 102 ALA A CA 1
ATOM 742 C C . ALA A 1 102 ? 0.849 -0.413 -4.163 1.00 96.00 102 ALA A C 1
ATOM 744 O O . ALA A 1 102 ? 0.528 0.348 -3.249 1.00 96.00 102 ALA A O 1
ATOM 745 N N . LEU A 1 103 ? -0.016 -1.294 -4.682 1.00 95.69 103 LEU A N 1
ATOM 746 C CA . LEU A 1 103 ? -1.372 -1.484 -4.167 1.00 95.69 103 LEU A CA 1
ATOM 747 C C . LEU A 1 103 ? -1.360 -1.997 -2.721 1.00 95.69 103 LEU A C 1
ATOM 749 O O . LEU A 1 103 ? -2.147 -1.526 -1.910 1.00 95.69 103 LEU A O 1
ATOM 753 N N . GLY A 1 104 ? -0.454 -2.907 -2.367 1.00 96.19 104 GLY A N 1
ATOM 754 C CA . GLY A 1 104 ? -0.250 -3.341 -0.984 1.00 96.19 104 GLY A CA 1
ATOM 755 C C . GLY A 1 104 ? 0.078 -2.175 -0.044 1.00 96.19 104 GLY A C 1
ATOM 756 O O . GLY A 1 104 ? -0.587 -2.001 0.977 1.00 96.19 104 GLY A O 1
ATOM 757 N N . HIS A 1 105 ? 1.034 -1.315 -0.411 1.00 95.44 105 HIS A N 1
ATOM 758 C CA . HIS A 1 105 ? 1.353 -0.100 0.358 1.00 95.44 105 HIS A CA 1
ATOM 759 C C . HIS A 1 105 ? 0.167 0.872 0.430 1.00 95.44 105 HIS A C 1
ATOM 761 O O . HIS A 1 105 ? -0.090 1.461 1.484 1.00 95.44 105 HIS A O 1
ATOM 767 N N . TRP A 1 106 ? -0.597 0.998 -0.657 1.00 95.00 106 TRP A N 1
ATOM 768 C CA . TRP A 1 106 ? -1.828 1.780 -0.674 1.00 95.00 106 TRP A CA 1
ATOM 769 C C . TRP A 1 106 ? -2.865 1.235 0.316 1.00 95.00 106 TRP A C 1
ATOM 771 O O . TRP A 1 106 ? -3.342 1.991 1.158 1.00 95.00 106 TRP A O 1
ATOM 781 N N . LEU A 1 107 ? -3.150 -0.071 0.297 1.00 95.06 107 LEU A N 1
ATOM 782 C CA . LEU A 1 107 ? -4.095 -0.724 1.213 1.00 95.06 107 LEU A CA 1
ATOM 783 C C . LEU A 1 107 ? -3.703 -0.501 2.679 1.00 95.06 107 LEU A C 1
ATOM 785 O O . LEU A 1 107 ? -4.561 -0.213 3.512 1.00 95.06 107 LEU A O 1
ATOM 789 N N . ARG A 1 108 ? -2.402 -0.559 2.991 1.00 92.50 108 ARG A N 1
ATOM 790 C CA . ARG A 1 108 ? -1.880 -0.314 4.349 1.00 92.50 108 ARG A CA 1
ATOM 791 C C . ARG A 1 108 ? -2.177 1.096 4.859 1.00 92.50 108 ARG A C 1
ATOM 793 O O . ARG A 1 108 ? -2.307 1.284 6.066 1.00 92.50 108 ARG A O 1
ATOM 800 N N . ARG A 1 109 ? -2.240 2.088 3.966 1.00 90.69 109 ARG A N 1
ATOM 801 C CA . ARG A 1 109 ? -2.390 3.505 4.330 1.00 90.69 109 ARG A CA 1
ATOM 802 C C . ARG A 1 109 ? -3.804 4.046 4.122 1.00 90.69 109 ARG A C 1
ATOM 804 O O . ARG A 1 109 ? -4.198 4.971 4.822 1.00 90.69 109 ARG A O 1
ATOM 811 N N . TRP A 1 110 ? -4.547 3.502 3.168 1.00 91.38 110 TRP A N 1
ATOM 812 C CA . TRP A 1 110 ? -5.732 4.156 2.616 1.00 91.38 110 TRP A CA 1
ATOM 813 C C . TRP A 1 110 ? -6.975 3.267 2.552 1.00 91.38 110 TRP A C 1
ATOM 815 O O . TRP A 1 110 ? -8.002 3.726 2.062 1.00 91.38 110 TRP A O 1
ATOM 825 N N . TRP A 1 111 ? -6.926 2.022 3.039 1.00 92.00 111 TRP A N 1
ATOM 826 C CA . TRP A 1 111 ? -8.106 1.159 3.008 1.00 92.00 111 TRP A CA 1
ATOM 827 C C . TRP A 1 111 ? -9.280 1.761 3.809 1.00 92.00 111 TRP A C 1
ATOM 829 O O . TRP A 1 111 ? -9.129 2.004 5.013 1.00 92.00 111 TRP A O 1
ATOM 839 N N . PRO A 1 112 ? -10.457 1.974 3.187 1.00 91.56 112 PRO A N 1
ATOM 840 C CA . PRO A 1 112 ? -11.568 2.700 3.797 1.00 91.56 112 PRO A CA 1
ATOM 841 C C . PRO A 1 112 ? -12.435 1.781 4.671 1.00 91.56 112 PRO A C 1
ATOM 843 O O . PRO A 1 112 ? -13.619 1.585 4.409 1.00 91.56 112 PRO A O 1
ATOM 846 N N . ALA A 1 113 ? -11.849 1.183 5.711 1.00 91.62 113 ALA A N 1
ATOM 847 C CA . ALA A 1 113 ? -12.590 0.326 6.635 1.00 91.62 113 ALA A CA 1
ATOM 848 C C . ALA A 1 113 ? -13.733 1.102 7.313 1.00 91.62 113 ALA A C 1
ATOM 850 O O . ALA A 1 113 ? -13.531 2.184 7.869 1.00 91.62 113 ALA A O 1
ATOM 851 N N . SER A 1 114 ? -14.932 0.526 7.301 1.00 91.12 114 SER A N 1
ATOM 852 C CA . SER A 1 114 ? -16.126 1.134 7.872 1.00 91.12 114 SER A CA 1
ATOM 853 C C . SER A 1 114 ? -17.096 0.075 8.379 1.00 91.12 114 SER A C 1
ATOM 855 O O . SER A 1 114 ? -17.576 -0.764 7.619 1.00 91.12 114 SER A O 1
ATOM 857 N N . GLN A 1 115 ? -17.449 0.143 9.661 1.00 88.56 115 GLN A N 1
ATOM 858 C CA . GLN A 1 115 ? -18.518 -0.694 10.209 1.00 88.56 115 GLN A CA 1
ATOM 859 C C . GLN A 1 115 ? -19.886 -0.215 9.727 1.00 88.56 115 GLN A C 1
ATOM 861 O O . GLN A 1 115 ? -20.780 -1.025 9.485 1.00 88.56 115 GLN A O 1
ATOM 866 N N . ARG A 1 116 ? -20.047 1.105 9.573 1.00 88.62 116 ARG A N 1
ATOM 867 C CA . ARG A 1 116 ? -21.300 1.725 9.130 1.00 88.62 116 ARG A CA 1
ATOM 868 C C . ARG A 1 116 ? -21.653 1.356 7.691 1.00 88.62 116 ARG A C 1
ATOM 870 O O . ARG A 1 116 ? -22.808 1.023 7.433 1.00 88.62 116 ARG A O 1
ATOM 877 N N . ASP A 1 117 ? -20.666 1.366 6.801 1.00 91.38 117 ASP A N 1
ATOM 878 C CA . ASP A 1 117 ? -20.859 1.050 5.381 1.00 91.38 117 ASP A CA 1
ATOM 879 C C . ASP A 1 117 ? -20.622 -0.440 5.070 1.00 91.38 117 ASP A C 1
ATOM 881 O O . ASP A 1 117 ? -20.745 -0.872 3.925 1.00 91.38 117 ASP A O 1
ATOM 885 N N . GLY A 1 118 ? -20.309 -1.253 6.087 1.00 90.62 118 GLY A N 1
ATOM 886 C CA . GLY A 1 118 ? -20.078 -2.693 5.939 1.00 90.62 118 GLY A CA 1
ATOM 887 C C . GLY A 1 118 ? -18.772 -3.046 5.217 1.00 90.62 118 GLY A C 1
ATOM 888 O O . GLY A 1 118 ? -18.646 -4.142 4.671 1.00 90.62 118 GLY A O 1
ATOM 889 N N . ILE A 1 119 ? -17.799 -2.135 5.210 1.00 91.38 119 ILE A N 1
ATOM 890 C CA . ILE A 1 119 ? -16.471 -2.334 4.630 1.00 91.38 119 ILE A CA 1
ATOM 891 C C . ILE A 1 119 ? -15.553 -2.925 5.704 1.00 91.38 119 ILE A C 1
ATOM 893 O O . ILE A 1 119 ? -15.104 -2.235 6.621 1.00 91.38 119 ILE A O 1
ATOM 897 N N . ALA A 1 120 ? -15.259 -4.220 5.593 1.00 90.56 120 ALA A N 1
ATOM 898 C CA . ALA A 1 120 ? -14.413 -4.921 6.555 1.00 90.56 120 ALA A CA 1
ATOM 899 C C . ALA A 1 120 ? -12.998 -4.321 6.633 1.00 90.56 120 ALA A C 1
ATOM 901 O O . ALA A 1 120 ? -12.415 -3.935 5.619 1.00 90.56 120 ALA A O 1
ATOM 902 N N . GLY A 1 121 ? -12.425 -4.283 7.838 1.00 89.81 121 GLY A N 1
ATOM 903 C CA . GLY A 1 121 ? -11.008 -3.975 8.021 1.00 89.81 121 GLY A CA 1
ATOM 904 C C . GLY A 1 121 ? -10.114 -5.075 7.445 1.00 89.81 121 GLY A C 1
ATOM 905 O O . GLY A 1 121 ? -10.492 -6.247 7.433 1.00 89.81 121 GLY A O 1
ATOM 906 N N . LEU A 1 122 ? -8.925 -4.696 6.979 1.00 92.00 122 LEU A N 1
ATOM 907 C CA . LEU A 1 122 ? -7.901 -5.651 6.558 1.00 92.00 122 LEU A CA 1
ATOM 908 C C . LEU A 1 122 ? -7.099 -6.122 7.770 1.00 92.00 122 LEU A C 1
ATOM 910 O O . LEU A 1 122 ? -6.733 -5.314 8.627 1.00 92.00 122 LEU A O 1
ATOM 914 N N . ASP A 1 123 ? -6.795 -7.418 7.820 1.00 92.50 123 ASP A N 1
ATOM 915 C CA . ASP A 1 123 ? -5.886 -7.953 8.827 1.00 92.50 123 ASP A CA 1
ATOM 916 C C . ASP A 1 123 ? -4.477 -7.397 8.594 1.00 92.50 123 ASP A C 1
ATOM 918 O O . ASP A 1 123 ? -3.866 -7.604 7.540 1.00 92.50 123 ASP A O 1
ATOM 922 N N . ARG A 1 124 ? -3.972 -6.655 9.582 1.00 91.75 124 ARG A N 1
ATOM 923 C CA . ARG A 1 124 ? -2.713 -5.924 9.459 1.00 91.75 124 ARG A CA 1
ATOM 924 C C . ARG A 1 124 ? -1.515 -6.856 9.304 1.00 91.75 124 ARG A C 1
ATOM 926 O O . ARG A 1 124 ? -0.623 -6.522 8.524 1.00 91.75 124 ARG A O 1
ATOM 933 N N . ALA A 1 125 ? -1.509 -7.982 10.016 1.00 94.69 125 ALA A N 1
ATOM 934 C CA . ALA A 1 125 ? -0.410 -8.937 10.011 1.00 94.69 125 ALA A CA 1
ATOM 935 C C . ALA A 1 125 ? -0.352 -9.679 8.674 1.00 94.69 125 ALA A C 1
ATOM 937 O O . ALA A 1 125 ? 0.714 -9.769 8.069 1.00 94.69 125 ALA A O 1
ATOM 938 N N . LEU A 1 126 ? -1.500 -10.141 8.166 1.00 96.25 126 LEU A N 1
ATOM 939 C CA . LEU A 1 126 ? -1.554 -10.793 6.853 1.00 96.25 126 LEU A CA 1
ATOM 940 C C . LEU A 1 126 ? -1.195 -9.827 5.721 1.00 96.25 126 LEU A C 1
ATOM 942 O O . LEU A 1 126 ? -0.427 -10.194 4.833 1.00 96.25 126 LEU A O 1
ATOM 946 N N . LEU A 1 127 ? -1.695 -8.588 5.773 1.00 96.56 127 LEU A N 1
ATOM 947 C CA . LEU A 1 127 ? -1.357 -7.570 4.780 1.00 96.56 127 LEU A CA 1
ATOM 948 C C . LEU A 1 127 ? 0.145 -7.252 4.783 1.00 96.56 127 LEU A C 1
ATOM 950 O O . LEU A 1 127 ? 0.740 -7.169 3.714 1.00 96.56 127 LEU A O 1
ATOM 954 N N . ASP A 1 128 ? 0.774 -7.099 5.953 1.00 97.19 128 ASP A N 1
ATOM 955 C CA . ASP A 1 128 ? 2.222 -6.852 6.026 1.00 97.19 128 ASP A CA 1
ATOM 956 C C . ASP A 1 128 ? 3.062 -8.022 5.531 1.00 97.19 128 ASP A C 1
ATOM 958 O O . ASP A 1 128 ? 4.059 -7.787 4.851 1.00 97.19 128 ASP A O 1
ATOM 962 N N . VAL A 1 129 ? 2.658 -9.264 5.804 1.00 97.94 129 VAL A N 1
ATOM 963 C CA . VAL A 1 129 ? 3.347 -10.432 5.243 1.00 97.94 129 VAL A CA 1
ATOM 964 C C . VAL A 1 129 ? 3.194 -10.483 3.726 1.00 97.94 129 VAL A C 1
ATOM 966 O O . VAL A 1 129 ? 4.171 -10.765 3.037 1.00 97.94 129 VAL A O 1
ATOM 969 N N . GLU A 1 130 ? 2.012 -10.190 3.173 1.00 98.06 130 GLU A N 1
ATOM 970 C CA . GLU A 1 130 ? 1.841 -10.143 1.715 1.00 98.06 130 GLU A CA 1
ATOM 971 C C . GLU A 1 130 ? 2.707 -9.051 1.083 1.00 98.06 130 GLU A C 1
ATOM 973 O O . GLU A 1 130 ? 3.385 -9.323 0.092 1.00 98.06 130 GLU A O 1
ATOM 978 N N . VAL A 1 131 ? 2.761 -7.854 1.676 1.00 98.12 131 VAL A N 1
ATOM 979 C CA . VAL A 1 131 ? 3.666 -6.791 1.214 1.00 98.12 131 VAL A CA 1
ATOM 980 C C . VAL A 1 131 ? 5.125 -7.241 1.308 1.00 98.12 131 VAL A C 1
ATOM 982 O O . VAL A 1 131 ? 5.834 -7.131 0.317 1.00 98.12 131 VAL A O 1
ATOM 985 N N . ALA A 1 132 ? 5.556 -7.837 2.421 1.00 97.81 132 ALA A N 1
ATOM 986 C CA . ALA A 1 132 ? 6.920 -8.344 2.586 1.00 97.81 132 ALA A CA 1
ATOM 987 C C . ALA A 1 132 ? 7.296 -9.400 1.527 1.00 97.81 132 ALA A C 1
ATOM 989 O O . ALA A 1 132 ? 8.379 -9.341 0.941 1.00 97.81 132 ALA A O 1
ATOM 990 N N . VAL A 1 133 ? 6.389 -10.336 1.229 1.00 97.75 133 VAL A N 1
ATOM 991 C CA . VAL A 1 133 ? 6.581 -11.352 0.180 1.00 97.75 133 VAL A CA 1
ATOM 992 C C . VAL A 1 133 ? 6.671 -10.717 -1.206 1.00 97.75 133 VAL A C 1
ATOM 994 O O . VAL A 1 133 ? 7.526 -11.104 -2.006 1.00 97.75 133 VAL A O 1
ATOM 997 N N . LEU A 1 134 ? 5.821 -9.731 -1.501 1.00 97.69 134 LEU A N 1
ATOM 998 C CA . LEU A 1 134 ? 5.869 -8.994 -2.763 1.00 97.69 134 LEU A CA 1
ATOM 999 C C . LEU A 1 134 ? 7.172 -8.199 -2.900 1.00 97.69 134 LEU A C 1
ATOM 1001 O O . LEU A 1 134 ? 7.788 -8.250 -3.965 1.00 97.69 134 LEU A O 1
ATOM 1005 N N . THR A 1 135 ? 7.626 -7.540 -1.830 1.00 96.81 135 THR A N 1
ATOM 1006 C CA . THR A 1 135 ? 8.905 -6.821 -1.773 1.00 96.81 135 THR A CA 1
ATOM 1007 C C . THR A 1 135 ? 10.073 -7.758 -2.071 1.00 96.81 135 THR A C 1
ATOM 1009 O O . THR A 1 135 ? 10.865 -7.477 -2.970 1.00 96.81 135 THR A O 1
ATOM 1012 N N . ALA A 1 136 ? 10.142 -8.919 -1.411 1.00 95.25 136 ALA A N 1
ATOM 1013 C CA . ALA A 1 136 ? 11.178 -9.921 -1.674 1.00 95.25 136 ALA A CA 1
ATOM 1014 C C . ALA A 1 136 ? 11.142 -10.442 -3.127 1.00 95.25 136 ALA A C 1
ATOM 1016 O O . ALA A 1 136 ? 12.186 -10.653 -3.754 1.00 95.25 136 ALA A O 1
ATOM 1017 N N . GLY A 1 137 ? 9.943 -10.597 -3.699 1.00 95.31 137 GLY A N 1
ATOM 1018 C CA . GLY A 1 137 ? 9.745 -11.016 -5.090 1.00 95.31 137 GLY A CA 1
ATOM 1019 C C . GLY A 1 137 ? 10.242 -10.006 -6.132 1.00 95.31 137 GLY A C 1
ATOM 1020 O O . GLY A 1 137 ? 10.573 -10.399 -7.251 1.00 95.31 137 GLY A O 1
ATOM 1021 N N . VAL A 1 138 ? 10.336 -8.724 -5.771 1.00 95.38 138 VAL A N 1
ATOM 1022 C CA . VAL A 1 138 ? 10.820 -7.644 -6.649 1.00 95.38 138 VAL A CA 1
ATOM 1023 C C . VAL A 1 138 ? 12.119 -7.009 -6.147 1.00 95.38 138 VAL A C 1
ATOM 1025 O O . VAL A 1 138 ? 12.497 -5.937 -6.609 1.00 95.38 138 VAL A O 1
ATOM 1028 N N . GLN A 1 139 ? 12.868 -7.699 -5.282 1.00 91.75 139 GLN A N 1
ATOM 1029 C CA . GLN A 1 139 ? 14.134 -7.211 -4.715 1.00 91.75 139 GLN A CA 1
ATOM 1030 C C . GLN A 1 139 ? 15.134 -6.698 -5.764 1.00 91.75 139 GLN A C 1
ATOM 1032 O O . GLN A 1 139 ? 15.859 -5.741 -5.528 1.00 91.75 139 GLN A O 1
ATOM 1037 N N . GLY A 1 140 ? 15.123 -7.264 -6.976 1.00 92.12 140 GLY A N 1
ATOM 1038 C CA . GLY A 1 140 ? 15.983 -6.818 -8.074 1.00 92.12 140 GLY A CA 1
ATOM 1039 C C . GLY A 1 140 ? 15.713 -5.392 -8.581 1.00 92.12 140 GLY A C 1
ATOM 1040 O O . GLY A 1 140 ? 16.480 -4.922 -9.422 1.00 92.12 140 GLY A O 1
ATOM 1041 N N . PHE A 1 141 ? 14.639 -4.734 -8.137 1.00 94.12 141 PHE A N 1
ATOM 1042 C CA . PHE A 1 141 ? 14.314 -3.332 -8.426 1.00 94.12 141 PHE A CA 1
ATOM 1043 C C . PHE A 1 141 ? 14.806 -2.368 -7.325 1.00 94.12 141 PHE A C 1
ATOM 1045 O O . PHE A 1 141 ? 14.851 -1.160 -7.558 1.00 94.12 141 PHE A O 1
ATOM 1052 N N . PHE A 1 142 ? 15.228 -2.898 -6.169 1.00 91.12 142 PHE A N 1
ATOM 1053 C CA . PHE A 1 142 ? 15.794 -2.159 -5.038 1.00 91.12 142 PHE A CA 1
ATOM 1054 C C . PHE A 1 142 ? 17.299 -2.456 -4.940 1.00 91.12 142 PHE A C 1
ATOM 1056 O O . PHE A 1 142 ? 17.746 -3.336 -4.213 1.00 91.12 142 PHE A O 1
ATOM 1063 N N . THR A 1 143 ? 18.106 -1.755 -5.733 1.00 79.19 143 THR A N 1
ATOM 1064 C CA . THR A 1 143 ? 19.578 -1.809 -5.639 1.00 79.19 143 THR A CA 1
ATOM 1065 C C . THR A 1 143 ? 20.128 -1.121 -4.384 1.00 79.19 143 THR A C 1
ATOM 1067 O O . THR A 1 143 ? 21.300 -1.304 -4.076 1.00 79.19 143 THR A O 1
ATOM 1070 N N . ASP A 1 144 ? 19.297 -0.344 -3.684 1.00 71.19 144 ASP A N 1
ATOM 1071 C CA . ASP A 1 144 ? 19.605 0.372 -2.445 1.00 71.19 144 ASP A CA 1
ATOM 1072 C C . ASP A 1 144 ? 18.471 0.172 -1.425 1.00 71.19 144 ASP A C 1
ATOM 1074 O O . ASP A 1 144 ? 17.365 -0.226 -1.801 1.00 71.19 144 ASP A O 1
ATOM 1078 N N . ASP A 1 145 ? 18.718 0.514 -0.157 1.00 75.31 145 ASP A N 1
ATOM 1079 C CA . ASP A 1 145 ? 17.653 0.641 0.841 1.00 75.31 145 ASP A CA 1
ATOM 1080 C C . ASP A 1 145 ? 16.724 1.800 0.438 1.00 75.31 145 ASP A C 1
ATOM 1082 O O . ASP A 1 145 ? 17.076 2.979 0.529 1.00 75.31 145 ASP A O 1
ATOM 1086 N N . THR A 1 146 ? 15.538 1.452 -0.052 1.00 79.62 146 THR A N 1
ATOM 1087 C CA . THR A 1 146 ? 14.456 2.384 -0.400 1.00 79.62 146 THR A CA 1
ATOM 1088 C C . THR A 1 146 ? 13.415 2.429 0.717 1.00 79.62 146 THR A C 1
ATOM 1090 O O . THR A 1 146 ? 13.387 1.550 1.583 1.00 79.62 146 THR A O 1
ATOM 1093 N N . LEU A 1 147 ? 12.520 3.424 0.704 1.00 78.62 147 LEU A N 1
ATOM 1094 C CA . LEU A 1 147 ? 11.459 3.527 1.712 1.00 78.62 147 LEU A CA 1
ATOM 1095 C C . LEU A 1 147 ? 10.559 2.280 1.760 1.00 78.62 147 LEU A C 1
ATOM 1097 O O . LEU A 1 147 ? 10.059 1.922 2.826 1.00 78.62 147 LEU A O 1
ATOM 1101 N N . ASP A 1 148 ? 10.351 1.633 0.612 1.00 84.69 148 ASP A N 1
ATOM 1102 C CA . ASP A 1 148 ? 9.401 0.532 0.447 1.00 84.69 148 ASP A CA 1
ATOM 1103 C C . ASP A 1 148 ? 10.061 -0.868 0.460 1.00 84.69 148 ASP A C 1
ATOM 1105 O O . ASP A 1 148 ? 9.364 -1.875 0.316 1.00 84.69 148 ASP A O 1
ATOM 1109 N N . SER A 1 149 ? 11.382 -0.968 0.677 1.00 87.19 149 SER A N 1
ATOM 1110 C CA . SER A 1 149 ? 12.116 -2.248 0.647 1.00 87.19 149 SER A CA 1
ATOM 1111 C C . SER A 1 149 ? 12.343 -2.916 2.013 1.00 87.19 149 SER A C 1
ATOM 1113 O O . SER A 1 149 ? 12.921 -4.001 2.063 1.00 87.19 149 SER A O 1
ATOM 1115 N N . ASP A 1 150 ? 11.891 -2.317 3.121 1.00 91.06 150 ASP A N 1
ATOM 1116 C CA . ASP A 1 150 ? 12.143 -2.823 4.484 1.00 91.06 150 ASP A CA 1
ATOM 1117 C C . ASP A 1 150 ? 11.264 -4.035 4.861 1.00 91.06 150 ASP A C 1
ATOM 1119 O O . ASP A 1 150 ? 10.237 -3.923 5.537 1.00 91.06 150 ASP A O 1
ATOM 1123 N N . VAL A 1 151 ? 11.686 -5.227 4.429 1.00 93.62 151 VAL A N 1
ATOM 1124 C CA . VAL A 1 151 ? 11.038 -6.510 4.763 1.00 93.62 151 VAL A CA 1
ATOM 1125 C C . VAL A 1 151 ? 11.073 -6.794 6.269 1.00 93.62 151 VAL A C 1
ATOM 1127 O O . VAL A 1 151 ? 10.071 -7.240 6.832 1.00 93.62 151 VAL A O 1
ATOM 1130 N N . ALA A 1 152 ? 12.195 -6.524 6.940 1.00 93.50 152 ALA A N 1
ATOM 1131 C CA . ALA A 1 152 ? 12.355 -6.824 8.361 1.00 93.50 152 ALA A CA 1
ATOM 1132 C C . ALA A 1 152 ? 11.408 -5.974 9.220 1.00 93.50 152 ALA A C 1
ATOM 1134 O O . ALA A 1 152 ? 10.716 -6.510 10.088 1.00 93.50 152 ALA A O 1
ATOM 1135 N N . GLY A 1 153 ? 11.315 -4.671 8.941 1.00 93.81 153 GLY A N 1
ATOM 1136 C CA . GLY A 1 153 ? 10.402 -3.760 9.628 1.00 93.81 153 GLY A CA 1
ATOM 1137 C C . GLY A 1 153 ? 8.927 -4.066 9.374 1.00 93.81 153 GLY A C 1
ATOM 1138 O O . GLY A 1 153 ? 8.105 -3.876 10.273 1.00 93.81 153 GLY A O 1
ATOM 1139 N N . LEU A 1 154 ? 8.579 -4.589 8.190 1.00 94.88 154 LEU A N 1
ATOM 1140 C CA . LEU A 1 154 ? 7.224 -5.068 7.900 1.00 94.88 154 LEU A CA 1
ATOM 1141 C C . LEU A 1 154 ? 6.855 -6.282 8.746 1.00 94.88 154 LEU A C 1
ATOM 1143 O O . LEU A 1 154 ? 5.742 -6.337 9.259 1.00 94.88 154 LEU A O 1
ATOM 1147 N N . LEU A 1 155 ? 7.764 -7.247 8.879 1.00 96.75 155 LEU A N 1
ATOM 1148 C CA . LEU A 1 155 ? 7.484 -8.506 9.560 1.00 96.75 155 LEU A CA 1
ATOM 1149 C C . LEU A 1 155 ? 7.550 -8.360 11.082 1.00 96.75 155 LEU A C 1
ATOM 1151 O O . LEU A 1 155 ? 6.622 -8.800 11.759 1.00 96.75 155 LEU A O 1
ATOM 1155 N N . ALA A 1 156 ? 8.591 -7.715 11.617 1.00 95.19 156 ALA A N 1
ATOM 1156 C CA . ALA A 1 156 ? 8.957 -7.729 13.037 1.00 95.19 156 ALA A CA 1
ATOM 1157 C C . ALA A 1 156 ? 7.786 -7.665 14.048 1.00 95.19 156 ALA A C 1
ATOM 1159 O O . ALA A 1 156 ? 7.802 -8.451 14.996 1.00 95.19 156 ALA A O 1
ATOM 1160 N N . PRO A 1 157 ? 6.741 -6.826 13.879 1.00 94.19 157 PRO A N 1
ATOM 1161 C CA . PRO A 1 157 ? 5.657 -6.714 14.861 1.00 94.19 157 PRO A CA 1
ATOM 1162 C C . PRO A 1 157 ? 4.700 -7.919 14.943 1.00 94.19 157 PRO A C 1
ATOM 1164 O O . PRO A 1 157 ? 3.886 -7.978 15.867 1.00 94.19 157 PRO A O 1
ATOM 1167 N N . HIS A 1 158 ? 4.731 -8.853 13.983 1.00 95.56 158 HIS A N 1
ATOM 1168 C CA . HIS A 1 158 ? 3.562 -9.699 13.689 1.00 95.56 158 HIS A CA 1
ATOM 1169 C C . HIS A 1 158 ? 3.653 -11.168 14.093 1.00 95.56 158 HIS A C 1
ATOM 1171 O O . HIS A 1 158 ? 2.651 -11.869 13.949 1.00 95.56 158 HIS A O 1
ATOM 1177 N N . ALA A 1 159 ? 4.771 -11.655 14.640 1.00 93.81 159 ALA A N 1
ATOM 1178 C CA . ALA A 1 159 ? 4.946 -13.082 14.956 1.00 93.81 159 ALA A CA 1
ATOM 1179 C C . ALA A 1 159 ? 3.765 -13.689 15.746 1.00 93.81 159 ALA A C 1
ATOM 1181 O O . ALA A 1 159 ? 3.202 -14.714 15.358 1.00 93.81 159 ALA A O 1
ATOM 1182 N N . ALA A 1 160 ? 3.308 -13.012 16.807 1.00 92.00 160 ALA A N 1
ATOM 1183 C CA . ALA A 1 160 ? 2.191 -13.473 17.639 1.00 92.00 160 ALA A CA 1
ATOM 1184 C C . ALA A 1 160 ? 0.831 -13.488 16.904 1.00 92.00 160 ALA A C 1
ATOM 1186 O O . ALA A 1 160 ? -0.004 -14.372 17.134 1.00 92.00 160 ALA A O 1
ATOM 1187 N N . ALA A 1 161 ? 0.594 -12.518 16.017 1.00 93.00 161 ALA A N 1
ATOM 1188 C CA . ALA A 1 161 ? -0.615 -12.471 15.200 1.00 93.00 161 ALA A CA 1
ATOM 1189 C C . ALA A 1 161 ? -0.605 -13.599 14.155 1.00 93.00 161 ALA A C 1
ATOM 1191 O O . ALA A 1 161 ? -1.579 -14.341 14.034 1.00 93.00 161 ALA A O 1
ATOM 1192 N N . LEU A 1 162 ? 0.529 -13.815 13.486 1.00 94.62 162 LEU A N 1
ATOM 1193 C CA . LEU A 1 162 ? 0.712 -14.881 12.496 1.00 94.62 162 LEU A CA 1
ATOM 1194 C C . LEU A 1 162 ? 0.589 -16.282 13.106 1.00 94.62 162 LEU A C 1
ATOM 1196 O O . LEU A 1 162 ? -0.077 -17.141 12.526 1.00 94.62 162 LEU A O 1
ATOM 1200 N N . LEU A 1 163 ? 1.117 -16.493 14.315 1.00 92.19 163 LEU A N 1
ATOM 1201 C CA . LEU A 1 163 ? 0.899 -17.719 15.094 1.00 92.19 163 LEU A CA 1
ATOM 1202 C C . LEU A 1 163 ? -0.594 -18.010 15.301 1.00 92.19 163 LEU A C 1
ATOM 1204 O O . LEU A 1 163 ? -1.032 -19.159 15.230 1.00 92.19 163 LEU A O 1
ATOM 1208 N N . SER A 1 164 ? -1.400 -16.971 15.529 1.00 90.19 164 SER A N 1
ATOM 1209 C CA . SER A 1 164 ? -2.848 -17.125 15.700 1.00 90.19 16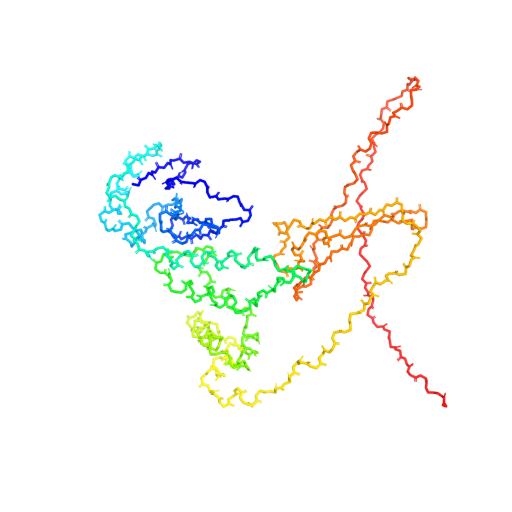4 SER A CA 1
ATOM 1210 C C . SER A 1 164 ? -3.540 -17.564 14.404 1.00 90.19 164 SER A C 1
ATOM 1212 O O . SER A 1 164 ? -4.513 -18.319 14.467 1.00 90.19 164 SER A O 1
ATOM 1214 N N . HIS A 1 165 ? -3.019 -17.166 13.239 1.00 91.56 165 HIS A N 1
ATOM 1215 C CA . HIS A 1 165 ? -3.561 -17.546 11.931 1.00 91.56 165 HIS A CA 1
ATOM 1216 C C . HIS A 1 165 ? -3.285 -18.996 11.533 1.00 91.56 165 HIS A C 1
ATOM 1218 O O . HIS A 1 165 ? -4.044 -19.531 10.723 1.00 91.56 165 HIS A O 1
ATOM 1224 N N . LEU A 1 166 ? -2.299 -19.671 12.141 1.00 87.62 166 LEU A N 1
ATOM 1225 C CA . LEU A 1 166 ? -2.053 -21.106 11.916 1.00 87.62 166 LEU A CA 1
ATOM 1226 C C . LEU A 1 166 ? -3.245 -22.001 12.296 1.00 87.62 166 LEU A C 1
ATOM 1228 O O . LEU A 1 166 ? -3.307 -23.156 11.890 1.00 87.62 166 LEU A O 1
ATOM 1232 N N . ARG A 1 167 ? -4.208 -21.465 13.053 1.00 81.81 167 ARG A N 1
ATOM 1233 C CA . ARG A 1 167 ? -5.452 -22.146 13.449 1.00 81.81 167 ARG A CA 1
ATOM 1234 C C . ARG A 1 167 ? -6.545 -22.095 12.377 1.00 81.81 167 ARG A C 1
ATOM 1236 O O . ARG A 1 167 ? -7.621 -22.643 12.591 1.00 81.81 167 ARG A O 1
ATOM 1243 N N . THR A 1 168 ? -6.310 -21.381 11.280 1.00 82.19 168 THR A N 1
ATOM 1244 C CA . THR A 1 168 ? -7.280 -21.202 10.193 1.00 82.19 168 THR A CA 1
ATOM 1245 C C . THR A 1 168 ? -7.201 -22.378 9.221 1.00 82.19 168 THR A C 1
ATOM 1247 O O . THR A 1 168 ? -6.108 -22.811 8.869 1.00 82.19 168 THR A O 1
ATOM 1250 N N . ASP A 1 169 ? -8.342 -22.830 8.696 1.00 81.69 169 ASP A N 1
ATOM 1251 C CA . ASP A 1 169 ? -8.398 -23.863 7.643 1.00 81.69 169 ASP A CA 1
ATOM 1252 C C . ASP A 1 169 ? -8.122 -23.316 6.222 1.00 81.69 169 ASP A C 1
ATOM 1254 O O . ASP A 1 169 ? -8.166 -24.052 5.230 1.00 81.69 169 ASP A O 1
ATOM 1258 N N . ASP A 1 170 ? -7.842 -22.016 6.091 1.00 90.12 170 ASP A N 1
ATOM 1259 C CA . ASP A 1 170 ? -7.558 -21.381 4.806 1.00 90.12 170 ASP A CA 1
ATOM 1260 C C . ASP A 1 170 ? -6.106 -21.633 4.392 1.00 90.12 170 ASP A C 1
ATOM 1262 O O . ASP A 1 170 ? -5.158 -21.048 4.921 1.00 90.12 170 ASP A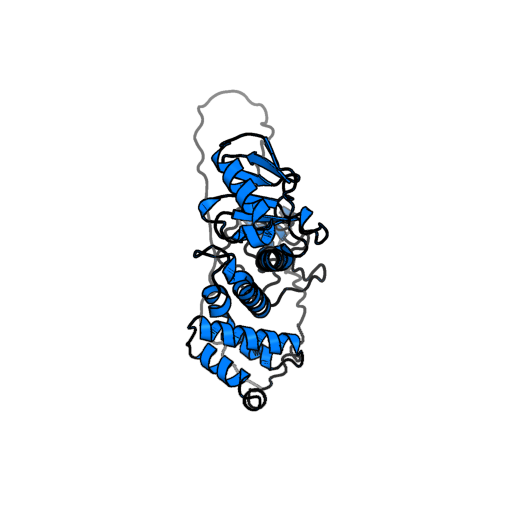 O 1
ATOM 1266 N N . ARG A 1 171 ? -5.935 -22.486 3.378 1.00 91.50 171 ARG A N 1
ATOM 1267 C CA . ARG A 1 171 ? -4.614 -22.833 2.840 1.00 91.50 171 ARG A CA 1
ATOM 1268 C C . ARG A 1 171 ? -3.833 -21.624 2.344 1.00 91.50 171 ARG A C 1
ATOM 1270 O O . ARG A 1 171 ? -2.615 -21.635 2.464 1.00 91.50 171 ARG A O 1
ATOM 1277 N N . ARG A 1 172 ? -4.502 -20.598 1.812 1.00 93.62 172 ARG A N 1
ATOM 1278 C CA . ARG A 1 172 ? -3.830 -19.394 1.299 1.00 93.62 172 ARG A CA 1
ATOM 1279 C C . ARG A 1 172 ? -3.179 -18.621 2.436 1.00 93.62 172 ARG A C 1
ATOM 1281 O O . ARG A 1 172 ? -2.037 -18.196 2.311 1.00 93.62 172 ARG A O 1
ATOM 1288 N N . VAL A 1 173 ? -3.890 -18.497 3.556 1.00 94.31 173 VAL A N 1
ATOM 1289 C CA . VAL A 1 173 ? -3.375 -17.859 4.772 1.00 94.31 173 VAL A CA 1
ATOM 1290 C C . VAL A 1 173 ? -2.204 -18.661 5.327 1.00 94.31 173 VAL A C 1
ATOM 1292 O O . VAL A 1 173 ? -1.162 -18.087 5.625 1.00 94.31 173 VAL A O 1
ATOM 1295 N N . LEU A 1 174 ? -2.330 -19.989 5.400 1.00 93.69 174 LEU A N 1
ATOM 1296 C CA . LEU A 1 174 ? -1.239 -20.847 5.860 1.00 93.69 174 LEU A CA 1
ATOM 1297 C C . LEU A 1 174 ? 0.001 -20.707 4.966 1.00 93.69 174 LEU A C 1
ATOM 1299 O O . LEU A 1 174 ? 1.090 -20.475 5.477 1.00 93.69 174 LEU A O 1
ATOM 1303 N N . GLU A 1 175 ? -0.143 -20.793 3.641 1.00 94.69 175 GLU A N 1
ATOM 1304 C CA . GLU A 1 175 ? 0.959 -20.614 2.681 1.00 94.69 175 GLU A CA 1
ATOM 1305 C C . GLU A 1 175 ? 1.633 -19.242 2.804 1.00 94.69 175 GLU A C 1
ATOM 1307 O O . GLU A 1 175 ? 2.865 -19.149 2.724 1.00 94.69 175 GLU A O 1
ATOM 1312 N N . LEU A 1 176 ? 0.844 -18.194 3.046 1.00 96.88 176 LEU A N 1
ATOM 1313 C CA . LEU A 1 176 ? 1.350 -16.848 3.274 1.00 96.88 176 LEU A CA 1
ATOM 1314 C C . LEU A 1 176 ? 2.158 -16.768 4.574 1.00 96.88 176 LEU A C 1
ATOM 1316 O O . LEU A 1 176 ? 3.297 -16.307 4.545 1.00 96.88 176 LEU A O 1
ATOM 1320 N N . VAL A 1 177 ? 1.630 -17.294 5.685 1.00 96.56 177 VAL A N 1
ATOM 1321 C CA . VAL A 1 177 ? 2.338 -17.351 6.977 1.00 96.56 177 VAL A CA 1
ATOM 1322 C C . VAL A 1 177 ? 3.644 -18.140 6.853 1.00 96.56 177 VAL A C 1
ATOM 1324 O O . VAL A 1 177 ? 4.675 -17.684 7.342 1.00 96.56 177 VAL A O 1
ATOM 1327 N N . ARG A 1 178 ? 3.647 -19.274 6.136 1.00 95.38 178 ARG A N 1
ATOM 1328 C CA . ARG A 1 178 ? 4.882 -20.040 5.875 1.00 95.38 178 ARG A CA 1
ATOM 1329 C C . ARG A 1 178 ? 5.909 -19.238 5.082 1.00 95.38 178 ARG A C 1
ATOM 1331 O O . ARG A 1 178 ? 7.104 -19.361 5.323 1.00 95.38 178 ARG A O 1
ATOM 1338 N N . SER A 1 179 ? 5.454 -18.454 4.109 1.00 96.56 179 SER A N 1
ATOM 1339 C CA . SER A 1 179 ? 6.335 -17.591 3.318 1.00 96.56 179 SER A CA 1
ATOM 1340 C C . SER A 1 179 ? 6.906 -16.457 4.168 1.00 96.56 179 SER A C 1
ATOM 1342 O O . SER A 1 179 ? 8.099 -16.191 4.077 1.00 96.56 179 SER A O 1
ATOM 1344 N N . GLY A 1 180 ? 6.091 -15.866 5.045 1.00 96.62 180 GLY A N 1
ATOM 1345 C CA . GLY A 1 180 ? 6.531 -14.873 6.023 1.00 96.62 180 GLY A CA 1
ATOM 1346 C C . GLY A 1 180 ? 7.567 -15.417 7.006 1.00 96.62 180 GLY A C 1
ATOM 1347 O O . GLY A 1 180 ? 8.571 -14.755 7.226 1.00 96.62 180 GLY A O 1
ATOM 1348 N N . ALA A 1 181 ? 7.372 -16.628 7.540 1.00 95.50 181 ALA A N 1
ATOM 1349 C CA . ALA A 1 181 ? 8.339 -17.271 8.437 1.00 95.50 181 ALA A CA 1
ATOM 1350 C C . ALA A 1 181 ? 9.704 -17.483 7.760 1.00 95.50 181 ALA A C 1
ATOM 1352 O O . ALA A 1 181 ? 10.724 -17.087 8.309 1.00 95.50 181 ALA A O 1
ATOM 1353 N N . ARG A 1 182 ? 9.720 -17.996 6.520 1.00 95.56 182 ARG A N 1
ATOM 1354 C CA . ARG A 1 182 ? 10.970 -18.136 5.749 1.00 95.56 182 ARG A CA 1
ATOM 1355 C C . ARG A 1 182 ? 11.663 -16.797 5.505 1.00 95.56 182 ARG A C 1
ATOM 1357 O O . ARG A 1 182 ? 12.874 -16.704 5.655 1.00 95.56 182 ARG A O 1
ATOM 1364 N N . LEU A 1 183 ? 10.903 -15.763 5.142 1.00 96.00 183 LEU A N 1
ATOM 1365 C CA . LEU A 1 183 ? 11.465 -14.426 4.936 1.00 96.00 183 LEU A CA 1
ATOM 1366 C C . LEU A 1 183 ? 11.991 -13.809 6.231 1.00 96.00 183 LEU A C 1
ATOM 1368 O O . LEU A 1 183 ? 12.992 -13.103 6.196 1.00 96.00 183 LEU A O 1
ATOM 1372 N N . ALA A 1 184 ? 11.342 -14.068 7.365 1.00 95.75 184 ALA A N 1
ATOM 1373 C CA . ALA A 1 184 ? 11.821 -13.630 8.668 1.00 95.75 184 ALA A CA 1
ATOM 1374 C C . ALA A 1 184 ? 13.159 -14.293 9.025 1.00 95.75 184 ALA A C 1
ATOM 1376 O O . ALA A 1 184 ? 14.076 -13.590 9.449 1.00 95.75 184 ALA A O 1
ATOM 1377 N N . ASP A 1 185 ? 13.303 -15.597 8.764 1.00 94.25 185 ASP A N 1
ATOM 1378 C CA . ASP A 1 185 ? 14.569 -16.320 8.938 1.00 94.25 185 ASP A CA 1
ATOM 1379 C C . ASP A 1 185 ? 15.675 -15.741 8.030 1.00 94.25 185 ASP A C 1
ATOM 1381 O O . ASP A 1 185 ? 16.787 -15.478 8.490 1.00 94.25 185 ASP A O 1
ATOM 1385 N N . GLU A 1 186 ? 15.369 -15.475 6.753 1.00 94.25 186 GLU A N 1
ATOM 1386 C CA . GLU A 1 186 ? 16.294 -14.833 5.800 1.00 94.25 186 GLU A CA 1
ATOM 1387 C C . GLU A 1 186 ? 16.687 -13.407 6.225 1.00 94.25 186 GLU A C 1
ATOM 1389 O O . GLU A 1 186 ? 17.837 -13.000 6.046 1.00 94.25 186 GLU A O 1
ATOM 1394 N N . ALA A 1 187 ? 15.752 -12.659 6.816 1.00 92.38 187 ALA A N 1
ATOM 1395 C CA . ALA A 1 187 ? 15.966 -11.311 7.339 1.00 92.38 187 ALA A CA 1
ATOM 1396 C C . ALA A 1 187 ? 16.658 -11.286 8.717 1.00 92.38 187 ALA A C 1
ATOM 1398 O O . ALA A 1 187 ? 16.982 -10.206 9.213 1.00 92.38 187 ALA A O 1
ATOM 1399 N N . GLY A 1 188 ? 16.893 -12.447 9.339 1.00 93.56 188 GLY A N 1
ATOM 1400 C CA . GLY A 1 188 ? 17.537 -12.559 10.649 1.00 93.56 188 GLY A CA 1
ATOM 1401 C C . GLY A 1 188 ? 16.649 -12.145 11.826 1.00 93.56 188 GLY A C 1
ATOM 1402 O O . GLY A 1 188 ? 17.166 -11.688 12.843 1.00 93.56 188 GLY A O 1
ATOM 1403 N N . LEU A 1 189 ? 15.326 -12.274 11.701 1.00 93.38 189 LEU A N 1
ATOM 1404 C CA . LEU A 1 189 ? 14.387 -12.082 12.808 1.00 93.38 189 LEU A CA 1
ATOM 1405 C C . LEU A 1 189 ? 14.345 -13.355 13.666 1.00 93.38 189 LEU A C 1
ATOM 1407 O O . LEU A 1 189 ? 13.576 -14.273 13.400 1.00 93.38 189 LEU A O 1
ATOM 1411 N N . ASP A 1 190 ? 15.182 -13.408 14.700 1.00 89.06 190 ASP A N 1
ATOM 1412 C CA . ASP A 1 190 ? 15.431 -14.601 15.522 1.00 89.06 190 ASP A CA 1
ATOM 1413 C C . ASP A 1 190 ? 14.898 -14.494 16.963 1.00 89.06 190 ASP A C 1
ATOM 1415 O O . ASP A 1 190 ? 15.314 -15.238 17.859 1.00 89.06 190 ASP A O 1
ATOM 1419 N N . ASP A 1 191 ? 13.960 -13.576 17.212 1.00 92.00 191 ASP A N 1
ATOM 1420 C CA . ASP A 1 191 ? 13.340 -13.466 18.528 1.00 92.00 191 ASP A CA 1
ATOM 1421 C C . ASP A 1 191 ? 12.508 -14.711 18.891 1.00 92.00 191 ASP A C 1
ATOM 1423 O O . ASP A 1 191 ? 12.159 -15.554 18.062 1.00 92.00 191 ASP A O 1
ATOM 1427 N N . MET A 1 192 ? 12.176 -14.838 20.179 1.00 91.75 192 MET A N 1
ATOM 1428 C CA . MET A 1 192 ? 11.471 -16.013 20.698 1.00 91.75 192 MET A CA 1
ATOM 1429 C C . MET A 1 192 ? 10.121 -16.265 20.005 1.00 91.75 192 MET A C 1
ATOM 1431 O O . MET A 1 192 ? 9.727 -17.421 19.869 1.00 91.75 192 MET A O 1
ATOM 1435 N N . ALA A 1 193 ? 9.414 -15.215 19.576 1.00 92.19 193 ALA A N 1
ATOM 1436 C CA . ALA A 1 193 ? 8.111 -15.355 18.934 1.00 92.19 193 ALA A CA 1
ATOM 1437 C C . ALA A 1 193 ? 8.252 -15.824 17.477 1.00 92.19 193 ALA A C 1
ATOM 1439 O O . ALA A 1 193 ? 7.464 -16.655 17.024 1.00 92.19 193 ALA A O 1
ATOM 1440 N N . TRP A 1 194 ? 9.267 -15.340 16.758 1.00 94.56 194 TRP A N 1
ATOM 1441 C CA . TRP A 1 194 ? 9.603 -15.818 15.415 1.00 94.56 194 TRP A CA 1
ATOM 1442 C C . TRP A 1 194 ? 10.129 -17.253 15.423 1.00 94.56 194 TRP A C 1
ATOM 1444 O O . TRP A 1 194 ? 9.691 -18.061 14.604 1.00 94.56 194 TRP A O 1
ATOM 1454 N N . ALA A 1 195 ? 10.962 -17.615 16.402 1.00 92.00 195 ALA A N 1
ATOM 1455 C CA . ALA A 1 195 ? 11.415 -18.993 16.588 1.00 92.00 195 ALA A CA 1
ATOM 1456 C C . ALA A 1 195 ? 10.244 -19.959 16.860 1.00 92.00 195 ALA A C 1
ATOM 1458 O O . ALA A 1 195 ? 10.201 -21.059 16.306 1.00 92.00 195 ALA A O 1
ATOM 1459 N N . GLU A 1 196 ? 9.267 -19.547 17.678 1.00 92.12 196 GLU A N 1
ATOM 1460 C CA . GLU A 1 196 ? 8.037 -20.317 17.915 1.00 92.12 196 GLU A CA 1
ATOM 1461 C C . GLU A 1 196 ? 7.202 -20.461 16.634 1.00 92.12 196 GLU A C 1
ATOM 1463 O O . GLU A 1 196 ? 6.725 -21.556 16.329 1.00 92.12 196 GLU A O 1
ATOM 1468 N N . LEU A 1 197 ? 7.054 -19.382 15.856 1.00 92.50 197 LEU A N 1
ATOM 1469 C CA . LEU A 1 197 ? 6.327 -19.402 14.587 1.00 92.50 197 LEU A CA 1
ATOM 1470 C C . LEU A 1 197 ? 6.975 -20.329 13.556 1.00 92.50 197 LEU A C 1
ATOM 1472 O O . LEU A 1 197 ? 6.264 -21.124 12.942 1.00 92.50 197 LEU A O 1
ATOM 1476 N N . SER A 1 198 ? 8.295 -20.245 13.381 1.00 91.38 198 SER A N 1
ATOM 1477 C CA . SER A 1 198 ? 9.044 -21.089 12.444 1.00 91.38 198 SER A CA 1
ATOM 1478 C C . SER A 1 198 ? 8.892 -22.572 12.815 1.00 91.38 198 SER A C 1
ATOM 1480 O O . SER A 1 198 ? 8.452 -23.383 11.997 1.00 91.38 198 SER A O 1
ATOM 1482 N N . ALA A 1 199 ? 9.060 -22.913 14.100 1.00 90.19 199 ALA A N 1
ATOM 1483 C CA . ALA A 1 199 ? 8.837 -24.274 14.595 1.00 90.19 199 ALA A CA 1
ATOM 1484 C C . ALA A 1 199 ? 7.389 -24.768 14.390 1.00 90.19 199 ALA A C 1
ATOM 1486 O O . ALA A 1 199 ? 7.176 -25.919 14.008 1.00 90.19 199 ALA A O 1
ATOM 1487 N N . ALA A 1 200 ? 6.386 -23.914 14.618 1.00 89.19 200 ALA A N 1
ATOM 1488 C CA . ALA A 1 200 ? 4.977 -24.267 14.431 1.00 89.19 200 ALA A CA 1
ATOM 1489 C C . ALA A 1 200 ? 4.584 -24.434 12.952 1.00 89.19 200 ALA A C 1
ATOM 1491 O O . ALA A 1 200 ? 3.669 -25.195 12.632 1.00 89.19 200 ALA A O 1
ATOM 1492 N N . VAL A 1 201 ? 5.256 -23.723 12.044 1.00 89.00 201 VAL A N 1
ATOM 1493 C CA . VAL A 1 201 ? 5.079 -23.864 10.594 1.00 89.00 201 VAL A CA 1
ATOM 1494 C C . VAL A 1 201 ? 5.654 -25.190 10.087 1.00 89.00 201 VAL A C 1
ATOM 1496 O O . VAL A 1 201 ? 5.016 -25.833 9.241 1.00 89.00 201 VAL A O 1
ATOM 1499 N N . ASP A 1 202 ? 6.818 -25.587 10.603 1.00 84.75 202 ASP A N 1
ATOM 1500 C CA . ASP A 1 202 ? 7.526 -26.812 10.219 1.00 84.75 202 ASP A CA 1
ATOM 1501 C C . ASP A 1 202 ? 6.901 -28.076 10.830 1.00 84.75 202 ASP A C 1
ATOM 1503 O O . ASP A 1 202 ? 6.857 -29.125 10.178 1.00 84.75 202 ASP A O 1
ATOM 1507 N N . ASP A 1 203 ? 6.355 -27.987 12.048 1.00 78.81 203 ASP A N 1
ATOM 1508 C CA . ASP A 1 203 ? 5.716 -29.105 12.742 1.00 78.81 203 ASP A CA 1
ATOM 1509 C C . ASP A 1 203 ? 4.183 -28.960 12.801 1.00 78.81 203 ASP A C 1
ATOM 1511 O O . ASP A 1 203 ? 3.605 -28.281 13.652 1.00 78.81 203 ASP A O 1
ATOM 1515 N N . SER A 1 204 ? 3.489 -29.703 11.930 1.00 61.62 204 SER A N 1
ATOM 1516 C CA . SER A 1 204 ? 2.016 -29.736 11.894 1.00 61.62 204 SER A CA 1
ATOM 1517 C C . SER A 1 204 ? 1.372 -30.267 13.188 1.00 61.62 204 SER A C 1
ATOM 1519 O O . SER A 1 204 ? 0.175 -30.064 13.393 1.00 61.62 204 SER A O 1
ATOM 1521 N N . SER A 1 205 ? 2.124 -30.944 14.066 1.00 58.25 205 SER A N 1
ATOM 1522 C CA . SER A 1 205 ? 1.625 -31.437 15.357 1.00 58.25 205 SER A CA 1
ATOM 1523 C C . SER A 1 205 ? 1.597 -30.356 16.447 1.00 58.25 205 SER A C 1
ATOM 1525 O O . SER A 1 205 ? 0.733 -30.405 17.327 1.00 58.25 205 SER A O 1
ATOM 1527 N N . VAL A 1 206 ? 2.447 -29.326 16.345 1.00 57.50 206 VAL A N 1
ATOM 1528 C CA . VAL A 1 206 ? 2.484 -28.179 17.273 1.00 57.50 206 VAL A CA 1
ATOM 1529 C C . VAL A 1 206 ? 1.201 -27.354 17.159 1.00 57.50 206 VAL A C 1
ATOM 1531 O O . VAL A 1 206 ? 0.604 -27.001 18.180 1.00 57.50 206 VAL A O 1
ATOM 1534 N N . VAL A 1 207 ? 0.694 -27.162 15.935 1.00 58.25 207 VAL A N 1
ATOM 1535 C CA . VAL A 1 207 ? -0.587 -26.480 15.664 1.00 58.25 207 VAL A CA 1
ATOM 1536 C C . VAL A 1 207 ? -1.757 -27.141 16.410 1.00 58.25 207 VAL A C 1
ATOM 1538 O O . VAL A 1 207 ? -2.632 -26.443 16.921 1.00 58.25 207 VAL A O 1
ATOM 1541 N N . ALA A 1 208 ? -1.746 -28.472 16.547 1.00 54.28 208 ALA A N 1
ATOM 1542 C CA . ALA A 1 208 ? -2.791 -29.233 17.238 1.00 54.28 208 ALA A CA 1
ATOM 1543 C C . ALA A 1 208 ? -2.719 -29.146 18.778 1.00 54.28 208 ALA A C 1
ATOM 1545 O O . ALA A 1 208 ? -3.712 -29.421 19.452 1.00 54.28 208 ALA A O 1
ATOM 1546 N N . THR A 1 209 ? -1.565 -28.772 19.344 1.00 54.56 209 THR A N 1
ATOM 1547 C CA . THR A 1 209 ? -1.360 -28.644 20.804 1.00 54.56 209 THR A CA 1
ATOM 1548 C C . THR A 1 209 ? -1.600 -27.237 21.351 1.00 54.56 209 THR A C 1
ATOM 1550 O O . THR A 1 209 ? -1.704 -27.058 22.567 1.00 54.56 209 THR A O 1
ATOM 1553 N N . LEU A 1 210 ? -1.732 -26.236 20.477 1.00 54.94 210 LEU A N 1
ATOM 1554 C CA . LEU A 1 210 ? -2.060 -24.872 20.878 1.00 54.94 210 LEU A CA 1
ATOM 1555 C C . LEU A 1 210 ? -3.516 -24.802 21.381 1.00 54.94 210 LEU A C 1
ATOM 1557 O O . LEU A 1 210 ? -4.417 -25.310 20.712 1.00 54.94 210 LEU A O 1
ATOM 1561 N N . PRO A 1 211 ? -3.798 -24.152 22.529 1.00 53.00 211 PRO A N 1
ATOM 1562 C CA . PRO A 1 211 ? -5.157 -24.053 23.055 1.00 53.00 211 PRO A CA 1
ATOM 1563 C C . PRO A 1 211 ? -6.125 -23.426 22.036 1.00 53.00 211 PRO A C 1
ATOM 1565 O O . PRO A 1 211 ? -6.040 -22.236 21.718 1.00 53.00 211 PRO A O 1
ATOM 1568 N N . SER A 1 212 ? -7.084 -24.216 21.546 1.00 51.31 212 SER A N 1
ATOM 1569 C CA . SER A 1 212 ? -8.121 -23.790 20.602 1.00 51.31 212 SER A CA 1
ATOM 1570 C C . SER A 1 212 ? -9.294 -23.136 21.342 1.00 51.31 212 SER A C 1
ATOM 1572 O O . SER A 1 212 ? -10.393 -23.684 21.440 1.00 51.31 212 SER A O 1
ATOM 1574 N N . GLY A 1 213 ? -9.064 -21.957 21.918 1.00 50.59 213 GLY A N 1
ATOM 1575 C CA . GLY A 1 213 ? -10.153 -21.121 22.419 1.00 50.59 213 GLY A CA 1
ATOM 1576 C C . GLY A 1 213 ? -10.927 -20.539 21.240 1.00 50.59 213 GLY A C 1
ATOM 1577 O O . GLY A 1 213 ? -10.525 -19.509 20.703 1.00 50.59 213 GLY A O 1
ATOM 1578 N N . ARG A 1 214 ? -12.001 -21.210 20.811 1.00 48.28 214 ARG A N 1
ATOM 1579 C CA . ARG A 1 214 ? -12.944 -20.707 19.806 1.00 48.28 214 ARG A CA 1
ATOM 1580 C C . ARG A 1 214 ? -13.519 -19.378 20.312 1.00 48.28 214 ARG A C 1
ATOM 1582 O O . ARG A 1 214 ? -14.335 -19.357 21.223 1.00 48.28 214 ARG A O 1
ATOM 1589 N N . ARG A 1 215 ? -13.039 -18.261 19.759 1.00 55.16 215 ARG A N 1
ATOM 1590 C CA . ARG A 1 215 ? -13.441 -16.889 20.127 1.00 55.16 215 ARG A CA 1
ATOM 1591 C C . ARG A 1 215 ? -14.836 -16.499 19.612 1.00 55.16 215 ARG A C 1
ATOM 1593 O O . ARG A 1 215 ? -15.217 -15.341 19.743 1.00 55.16 215 ARG A O 1
ATOM 1600 N N . ASP A 1 216 ? -15.602 -17.455 19.091 1.00 45.44 216 ASP A N 1
ATOM 1601 C CA . ASP A 1 216 ? -16.939 -17.231 18.526 1.00 45.44 216 ASP A CA 1
ATOM 1602 C C . ASP A 1 216 ? -18.026 -17.003 19.597 1.00 45.44 216 ASP A C 1
ATOM 1604 O O . ASP A 1 216 ? -19.157 -16.666 19.258 1.00 45.44 216 ASP A O 1
ATOM 1608 N N . ASP A 1 217 ? -17.701 -17.139 20.887 1.00 47.09 217 ASP A N 1
ATOM 1609 C CA . ASP A 1 217 ? -18.685 -17.072 21.981 1.00 47.09 217 ASP A CA 1
ATOM 1610 C C . ASP A 1 217 ? -18.823 -15.680 22.628 1.00 47.09 217 ASP A C 1
ATOM 1612 O O . ASP A 1 217 ? -19.530 -15.512 23.627 1.00 47.09 217 ASP A O 1
ATOM 1616 N N . TYR A 1 218 ? -18.193 -14.644 22.067 1.00 49.38 218 TYR A N 1
ATOM 1617 C CA . TYR A 1 218 ? -18.426 -13.274 22.522 1.00 49.38 218 TYR A CA 1
ATOM 1618 C C . TYR A 1 218 ? -19.617 -12.660 21.787 1.00 49.38 218 TYR A C 1
ATOM 1620 O O . TYR A 1 218 ? -19.487 -12.036 20.737 1.00 49.38 218 TYR A O 1
ATOM 1628 N N . ALA A 1 219 ? -20.799 -12.803 22.387 1.00 54.31 219 ALA A N 1
ATOM 1629 C CA . ALA A 1 219 ? -21.952 -11.981 22.053 1.00 54.31 219 ALA A CA 1
ATOM 1630 C C . ALA A 1 219 ? -21.627 -10.508 22.359 1.00 54.31 219 ALA A C 1
ATOM 1632 O O . ALA A 1 219 ? -21.578 -10.089 23.519 1.00 54.31 219 ALA A O 1
ATOM 1633 N N . LEU A 1 220 ? -21.391 -9.724 21.307 1.00 52.66 220 LEU A N 1
ATOM 1634 C CA . LEU A 1 220 ? -21.279 -8.271 21.375 1.00 52.66 220 LEU A CA 1
ATOM 1635 C C . LEU A 1 220 ? -22.633 -7.713 21.826 1.00 52.66 220 LEU A C 1
ATOM 1637 O O . LEU A 1 220 ? -23.595 -7.641 21.062 1.00 52.66 220 LEU A O 1
ATOM 1641 N N . ALA A 1 221 ? -22.721 -7.334 23.098 1.00 51.53 221 ALA A N 1
ATOM 1642 C CA . ALA A 1 221 ? -23.788 -6.472 23.562 1.00 51.53 221 ALA A CA 1
ATOM 1643 C C . ALA A 1 221 ? -23.599 -5.115 22.873 1.00 51.53 221 ALA A C 1
ATOM 1645 O O . ALA A 1 221 ? -22.727 -4.336 23.259 1.00 51.53 221 ALA A O 1
ATOM 1646 N N . ALA A 1 222 ? -24.405 -4.836 21.848 1.00 47.75 222 ALA A N 1
ATOM 1647 C CA . ALA A 1 222 ? -24.610 -3.480 21.365 1.00 47.75 222 ALA A CA 1
ATOM 1648 C C . ALA A 1 222 ? -25.281 -2.694 22.498 1.00 47.75 222 ALA A C 1
ATOM 1650 O O . ALA A 1 222 ? -26.506 -2.642 22.618 1.00 47.75 222 ALA A O 1
ATOM 1651 N N . GLY A 1 223 ? -24.463 -2.149 23.397 1.00 38.50 223 GLY A N 1
ATOM 1652 C CA . GLY A 1 223 ? -24.902 -1.126 24.321 1.00 38.50 223 GLY A CA 1
ATOM 1653 C C . GLY A 1 223 ? -25.423 0.023 23.479 1.00 38.50 223 GLY A C 1
ATOM 1654 O O . GLY A 1 223 ? -24.670 0.669 22.756 1.00 38.50 223 GLY A O 1
ATOM 1655 N N . THR A 1 224 ? -26.728 0.257 23.534 1.00 44.66 224 THR A N 1
ATOM 1656 C CA . THR A 1 224 ? -27.281 1.525 23.092 1.00 44.66 224 THR A CA 1
ATOM 1657 C C . THR A 1 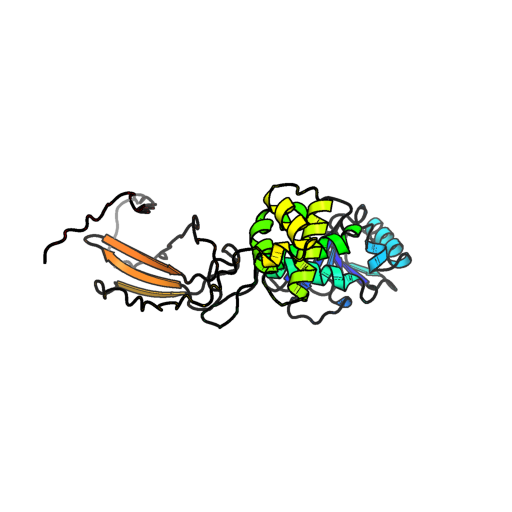224 ? -26.682 2.585 24.006 1.00 44.66 224 THR A C 1
ATOM 1659 O O . THR A 1 224 ? -27.189 2.800 25.110 1.00 44.66 224 THR A O 1
ATOM 1662 N N . ASP A 1 225 ? -25.620 3.252 23.560 1.00 45.44 225 ASP A N 1
ATOM 1663 C CA . ASP A 1 225 ? -25.167 4.519 24.130 1.00 45.44 225 ASP A CA 1
ATOM 1664 C C . ASP A 1 225 ? -26.196 5.602 23.770 1.00 45.44 225 ASP A C 1
ATOM 1666 O O . ASP A 1 225 ? -25.931 6.604 23.107 1.00 45.44 225 ASP A O 1
ATOM 1670 N N . GLY A 1 226 ? -27.425 5.411 24.250 1.00 47.19 226 GLY A N 1
ATOM 1671 C CA . GLY A 1 226 ? -28.276 6.521 24.607 1.00 47.19 226 GLY A CA 1
ATOM 1672 C C . GLY A 1 226 ? -27.582 7.209 25.767 1.00 47.19 226 GLY A C 1
ATOM 1673 O O . GLY A 1 226 ? -27.868 6.908 26.926 1.00 47.19 226 GLY A O 1
ATOM 1674 N N . ALA A 1 227 ? -26.637 8.100 25.452 1.00 48.31 227 ALA A N 1
ATOM 1675 C CA . ALA A 1 227 ? -26.101 9.031 26.426 1.00 48.31 227 ALA A CA 1
ATOM 1676 C C . ALA A 1 227 ? -27.291 9.608 27.214 1.00 48.31 227 ALA A C 1
ATOM 1678 O O . ALA A 1 227 ? -28.334 9.899 26.606 1.00 48.31 227 ALA A O 1
ATOM 1679 N N . PRO A 1 228 ? -27.182 9.754 28.549 1.00 47.50 228 PRO A N 1
ATOM 1680 C CA . PRO A 1 228 ? -28.221 10.418 29.318 1.00 47.50 228 PRO A CA 1
ATOM 1681 C C . PRO A 1 228 ? -28.532 11.725 28.599 1.00 47.50 228 PRO A C 1
ATOM 1683 O O . PRO A 1 228 ? -27.594 12.414 28.197 1.00 47.50 228 PRO A O 1
ATOM 1686 N N . ARG A 1 229 ? -29.814 12.045 28.386 1.00 50.28 229 ARG A N 1
ATOM 1687 C CA . ARG A 1 229 ? -30.224 13.366 27.896 1.00 50.28 229 ARG A CA 1
ATOM 1688 C C . ARG A 1 229 ? -29.720 14.404 28.905 1.00 50.28 229 ARG A C 1
ATOM 1690 O O . ARG A 1 229 ? -30.415 14.733 29.862 1.00 50.28 229 ARG A O 1
ATOM 1697 N N . GLY A 1 230 ? -28.469 14.824 28.737 1.00 52.03 230 GLY A N 1
ATOM 1698 C CA . GLY A 1 230 ? -27.853 15.940 29.426 1.00 52.03 230 GLY A CA 1
ATOM 1699 C C . GLY A 1 230 ? -28.546 17.225 29.003 1.00 52.03 230 GLY A C 1
ATOM 1700 O O . GLY A 1 230 ? -29.333 17.234 28.054 1.00 52.03 230 GLY A O 1
ATOM 1701 N N . ALA A 1 231 ? -28.293 18.291 29.760 1.00 56.41 231 ALA A N 1
ATOM 1702 C CA . ALA A 1 231 ? -28.863 19.615 29.542 1.00 56.41 231 ALA A CA 1
ATOM 1703 C C . ALA A 1 231 ? -28.896 19.987 28.048 1.00 56.41 231 ALA A C 1
ATOM 1705 O O . ALA A 1 231 ? -27.943 19.705 27.326 1.00 56.41 231 ALA A O 1
ATOM 1706 N N . ALA A 1 232 ? -30.002 20.595 27.603 1.00 65.00 232 ALA A N 1
ATOM 1707 C CA . ALA A 1 232 ? -30.237 20.962 26.206 1.00 65.00 232 ALA A CA 1
ATOM 1708 C C . ALA A 1 232 ? -28.967 21.553 25.565 1.00 65.00 232 ALA A C 1
ATOM 1710 O O . ALA A 1 232 ? -28.428 22.544 26.067 1.00 65.00 232 ALA A O 1
ATOM 1711 N N . SER A 1 233 ? -28.465 20.914 24.501 1.00 75.75 233 SER A N 1
ATOM 1712 C CA . SER A 1 233 ? -27.244 21.378 23.844 1.00 75.75 233 SER A CA 1
ATOM 1713 C C . SER A 1 233 ? -27.489 22.748 23.203 1.00 75.75 233 SER A C 1
ATOM 1715 O O . SER A 1 233 ? -28.566 23.030 22.679 1.00 75.75 233 SER A O 1
ATOM 1717 N N . ILE A 1 234 ? -26.480 23.614 23.272 1.00 86.06 234 ILE A N 1
ATOM 1718 C CA . ILE A 1 234 ? -26.467 24.938 22.636 1.00 86.06 234 ILE A CA 1
ATOM 1719 C C . ILE A 1 234 ? -26.361 24.774 21.113 1.00 86.06 234 ILE A C 1
ATOM 1721 O O . ILE A 1 234 ? -26.929 25.552 20.353 1.00 86.06 234 ILE A O 1
ATOM 1725 N N . GLY A 1 235 ? -25.645 23.738 20.672 1.00 86.81 235 GLY A N 1
ATOM 1726 C CA . GLY A 1 235 ? -25.542 23.328 19.278 1.00 86.81 235 GLY A CA 1
ATOM 1727 C C . GLY A 1 235 ? -25.145 21.860 19.170 1.00 86.81 235 GLY A C 1
ATOM 1728 O O . GLY A 1 235 ? -24.613 21.277 20.121 1.00 86.81 235 GLY A O 1
ATOM 1729 N N . ARG A 1 236 ? -25.441 21.251 18.026 1.00 90.81 236 ARG A N 1
ATOM 1730 C CA . ARG A 1 236 ? -25.004 19.903 17.660 1.00 90.81 236 ARG A CA 1
ATOM 1731 C C . ARG A 1 236 ? -24.859 19.831 16.144 1.00 90.81 236 ARG A C 1
ATOM 1733 O O . ARG A 1 236 ? -25.582 20.526 15.432 1.00 90.81 236 ARG A O 1
ATOM 1740 N N . GLY A 1 237 ? -23.985 18.961 15.666 1.00 90.75 237 GLY A N 1
ATOM 1741 C CA . GLY A 1 237 ? -23.933 18.573 14.267 1.00 90.75 237 GLY A CA 1
ATOM 1742 C C . GLY A 1 237 ? -23.160 17.279 14.074 1.00 90.75 237 GLY A C 1
ATOM 1743 O O . GLY A 1 237 ? -22.695 16.665 15.038 1.00 90.75 237 GLY A O 1
ATOM 1744 N N . VAL A 1 238 ? -23.044 16.901 12.807 1.00 92.88 238 VAL A N 1
ATOM 1745 C CA . VAL A 1 238 ? -22.211 15.794 12.345 1.00 92.88 238 VAL A CA 1
ATOM 1746 C C . VAL A 1 238 ? -21.179 16.307 11.345 1.00 92.88 238 VAL A C 1
ATOM 1748 O O . VAL A 1 238 ? -21.353 17.382 10.763 1.00 92.88 238 VAL A O 1
ATOM 1751 N N . ALA A 1 239 ? -20.083 15.576 11.206 1.00 90.69 239 ALA A N 1
ATOM 1752 C CA . ALA A 1 239 ? -19.058 15.785 10.196 1.00 90.69 239 ALA A CA 1
ATOM 1753 C C . ALA A 1 239 ? -18.391 14.447 9.854 1.00 90.69 239 ALA A C 1
ATOM 1755 O O . ALA A 1 239 ? -18.504 13.481 10.607 1.00 90.69 239 ALA A O 1
ATOM 1756 N N . SER A 1 240 ? -17.655 14.411 8.751 1.00 90.50 240 SER A N 1
ATOM 1757 C CA . SER A 1 240 ? -16.881 13.241 8.330 1.00 90.50 240 SER A CA 1
ATOM 1758 C C . SER A 1 240 ? -15.409 13.418 8.674 1.00 90.50 240 SER A C 1
ATOM 1760 O O . SER A 1 240 ? -14.873 14.533 8.661 1.00 90.50 240 SER A O 1
ATOM 1762 N N . ILE A 1 241 ? -14.734 12.314 8.984 1.00 88.31 241 ILE A N 1
ATOM 1763 C CA . ILE A 1 241 ? -13.284 12.321 9.172 1.00 88.31 241 ILE A CA 1
ATOM 1764 C C . ILE A 1 241 ? -12.616 12.424 7.809 1.00 88.31 241 ILE A C 1
ATOM 1766 O O . ILE A 1 241 ? -12.854 11.615 6.917 1.00 88.31 241 ILE A O 1
ATOM 1770 N N . ASN A 1 242 ? -11.715 13.396 7.666 1.00 85.88 242 ASN A N 1
ATOM 1771 C CA . ASN A 1 242 ? -10.738 13.339 6.591 1.00 85.88 242 ASN A CA 1
ATOM 1772 C C . ASN A 1 242 ? -9.737 12.233 6.934 1.00 85.88 242 ASN A C 1
ATOM 1774 O O . ASN A 1 242 ? -8.749 12.470 7.630 1.00 85.88 242 ASN A O 1
ATOM 1778 N N . TRP A 1 243 ? -10.022 11.020 6.473 1.00 81.94 243 TRP A N 1
ATOM 1779 C CA . TRP A 1 243 ? -9.203 9.840 6.736 1.00 81.94 243 TRP A CA 1
ATOM 1780 C C . TRP A 1 243 ? -7.800 9.957 6.110 1.00 81.94 243 TRP A C 1
ATOM 1782 O O . TRP A 1 243 ? -6.850 9.361 6.604 1.00 81.94 243 TRP A O 1
ATOM 1792 N N . GLY A 1 244 ? -7.645 10.860 5.133 1.00 79.19 244 GLY A N 1
ATOM 1793 C CA . GLY A 1 244 ? -6.377 11.384 4.621 1.00 79.19 244 GLY A CA 1
ATOM 1794 C C . GLY A 1 244 ? -5.431 11.981 5.677 1.00 79.19 244 GLY A C 1
ATOM 1795 O O . GLY A 1 244 ? -4.221 12.050 5.467 1.00 79.19 244 GLY A O 1
ATOM 1796 N N . ALA A 1 245 ? -5.985 12.468 6.791 1.00 83.56 245 ALA A N 1
ATOM 1797 C CA . ALA A 1 245 ? -5.301 13.300 7.784 1.00 83.56 245 ALA A CA 1
ATOM 1798 C C . ALA A 1 245 ? -5.153 12.638 9.167 1.00 83.56 245 ALA A C 1
ATOM 1800 O O . ALA A 1 245 ? -4.717 13.291 10.118 1.00 83.56 245 ALA A O 1
ATOM 1801 N N . VAL A 1 246 ? -5.523 11.365 9.297 1.00 86.31 246 VAL A N 1
ATOM 1802 C CA . VAL A 1 246 ? -5.437 10.580 10.539 1.00 86.31 246 VAL A CA 1
ATOM 1803 C C . VAL A 1 246 ? -4.646 9.295 10.285 1.00 86.31 246 VAL A C 1
ATOM 1805 O O . VAL A 1 246 ? -4.501 8.893 9.131 1.00 86.31 246 VAL A O 1
ATOM 1808 N N . PRO A 1 247 ? -4.105 8.638 11.328 1.00 86.94 247 PRO A N 1
ATOM 1809 C CA . PRO A 1 247 ? -3.431 7.362 11.135 1.00 86.94 247 PRO A CA 1
ATOM 1810 C C . PRO A 1 247 ? -4.378 6.310 10.528 1.00 86.94 247 PRO A C 1
ATOM 1812 O O . PRO A 1 247 ? -5.566 6.285 10.876 1.00 86.94 247 PRO A O 1
ATOM 1815 N N . PRO A 1 248 ? -3.866 5.437 9.644 1.00 86.75 248 PRO A N 1
ATOM 1816 C CA . PRO A 1 248 ? -4.674 4.423 8.980 1.00 86.75 248 PRO A CA 1
ATOM 1817 C C . PRO A 1 248 ? -5.272 3.430 9.975 1.00 86.75 248 PRO A C 1
ATOM 1819 O O . PRO A 1 248 ? -4.668 3.115 10.997 1.00 86.75 248 PRO A O 1
ATOM 1822 N N . GLY A 1 249 ? -6.459 2.916 9.654 1.00 85.88 249 GLY A N 1
ATOM 1823 C CA . GLY A 1 249 ? -7.093 1.823 10.393 1.00 85.88 249 GLY A CA 1
ATOM 1824 C C . GLY A 1 249 ? -7.673 2.184 11.763 1.00 85.88 249 GLY A C 1
ATOM 1825 O O . GLY A 1 249 ? -8.270 1.315 12.380 1.00 85.88 249 GLY A O 1
ATOM 1826 N N . ILE A 1 250 ? -7.553 3.426 12.248 1.00 89.00 250 ILE A N 1
ATOM 1827 C CA . ILE A 1 250 ? -8.080 3.815 13.570 1.00 89.00 250 ILE A CA 1
ATOM 1828 C C . ILE A 1 250 ? -9.561 4.207 13.496 1.00 89.00 250 ILE A C 1
ATOM 1830 O O . ILE A 1 250 ? -10.388 3.701 14.259 1.00 89.00 250 ILE A O 1
ATOM 1834 N N . PHE A 1 251 ? -9.901 5.120 12.589 1.00 90.81 251 PHE A N 1
ATOM 1835 C CA . PHE A 1 251 ? -11.231 5.720 12.497 1.00 90.81 251 PHE A CA 1
ATOM 1836 C C . PHE A 1 251 ? -12.089 5.080 11.411 1.00 90.81 251 PHE A C 1
ATOM 1838 O O . PHE A 1 251 ? -11.567 4.637 10.392 1.00 90.81 251 PHE A O 1
ATOM 1845 N N . ASP A 1 252 ? -13.404 5.068 11.630 1.00 91.06 252 ASP A N 1
ATOM 1846 C CA . ASP A 1 252 ? -14.364 4.623 10.619 1.00 91.06 252 ASP A CA 1
ATOM 1847 C C . ASP A 1 252 ? -14.368 5.601 9.431 1.00 91.06 252 ASP A C 1
ATOM 1849 O O . ASP A 1 252 ? -14.514 6.813 9.619 1.00 91.06 252 ASP A O 1
ATOM 1853 N N . ALA A 1 253 ? -14.175 5.071 8.221 1.00 91.19 253 ALA A N 1
ATOM 1854 C CA . ALA A 1 253 ? -14.055 5.858 6.996 1.00 91.19 253 ALA A CA 1
ATOM 1855 C C . ALA A 1 253 ? -15.399 6.343 6.420 1.00 91.19 253 ALA A C 1
ATOM 1857 O O . ALA A 1 253 ? -15.388 7.082 5.437 1.00 91.19 253 ALA A O 1
ATOM 1858 N N . ALA A 1 254 ? -16.536 5.950 7.006 1.00 90.44 254 ALA A N 1
ATOM 1859 C CA . ALA A 1 254 ? -17.843 6.414 6.554 1.00 90.44 254 ALA A CA 1
ATOM 1860 C C . ALA A 1 254 ? -18.020 7.927 6.724 1.00 90.44 254 ALA A C 1
ATOM 1862 O O . ALA A 1 254 ? -17.389 8.598 7.553 1.00 90.44 254 ALA A O 1
ATOM 1863 N N . GLU A 1 255 ? -18.982 8.447 5.970 1.00 90.81 255 GLU A N 1
ATOM 1864 C CA . GLU A 1 255 ? -19.479 9.805 6.133 1.00 90.81 255 GLU A CA 1
ATOM 1865 C C . GLU A 1 255 ? -20.243 9.971 7.462 1.00 90.81 255 GLU A C 1
ATOM 1867 O O . GLU A 1 255 ? -20.826 9.026 8.010 1.00 90.81 255 GLU A O 1
ATOM 1872 N N . ASP A 1 256 ? -20.261 11.199 7.987 1.00 92.19 256 ASP A N 1
ATOM 1873 C CA . ASP A 1 256 ? -20.957 11.583 9.221 1.00 92.19 256 ASP A CA 1
ATOM 1874 C C . ASP A 1 256 ? -20.559 10.744 10.452 1.00 92.19 256 ASP A C 1
ATOM 1876 O O . ASP A 1 256 ? -21.401 10.381 11.278 1.00 92.19 256 ASP A O 1
ATOM 1880 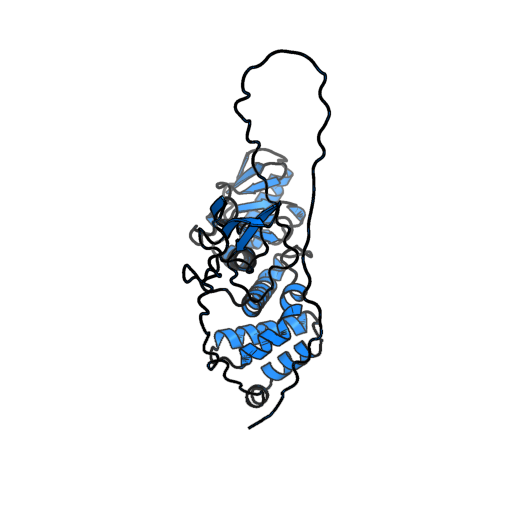N N . THR A 1 257 ? -19.278 10.391 10.563 1.00 91.56 257 THR A N 1
ATOM 1881 C CA . THR A 1 257 ? -18.701 9.577 11.651 1.00 91.56 257 THR A CA 1
ATOM 1882 C C . THR A 1 257 ? -18.218 10.389 12.851 1.00 91.56 257 THR A C 1
ATOM 1884 O O . THR A 1 257 ? -17.801 9.813 13.860 1.00 91.56 257 THR A O 1
ATOM 1887 N N . VAL A 1 258 ? -18.287 11.719 12.774 1.00 91.56 258 VAL A N 1
ATOM 1888 C CA . VAL A 1 258 ? -17.993 12.642 13.872 1.00 91.56 258 VAL A CA 1
ATOM 1889 C C . VAL A 1 258 ? -19.277 13.297 14.351 1.00 91.56 258 VAL A C 1
ATOM 1891 O O . VAL A 1 258 ? -19.845 14.136 13.661 1.00 91.56 258 VAL A O 1
ATOM 1894 N N . ASP A 1 259 ? -19.682 12.997 15.578 1.00 91.81 259 ASP A N 1
ATOM 1895 C CA . ASP A 1 259 ? -20.692 13.756 16.307 1.00 91.81 259 ASP A CA 1
ATOM 1896 C C . ASP A 1 259 ? -20.016 14.861 17.120 1.00 91.81 259 ASP A C 1
ATOM 1898 O O . ASP A 1 259 ? -19.070 14.610 17.874 1.00 91.81 259 ASP A O 1
ATOM 1902 N N . TRP A 1 260 ? -20.545 16.081 17.057 1.00 91.25 260 TRP A N 1
ATOM 1903 C CA . TRP A 1 260 ? -20.137 17.151 17.962 1.00 91.25 260 TRP A CA 1
ATOM 1904 C C . TRP A 1 260 ? -21.344 17.801 18.628 1.00 91.25 260 TRP A C 1
ATOM 1906 O O . TRP A 1 260 ? -22.376 18.029 17.997 1.00 91.25 260 TRP A O 1
ATOM 1916 N N . SER A 1 261 ? -21.215 18.138 19.908 1.00 90.88 261 SER A N 1
ATOM 1917 C CA . SER A 1 261 ? -22.187 18.936 20.654 1.00 90.88 261 SER A CA 1
ATOM 1918 C C . SER A 1 261 ? -21.485 20.026 21.453 1.00 90.88 261 SER A C 1
ATOM 1920 O O . SER A 1 261 ? -20.329 19.904 21.852 1.00 90.88 261 SER A O 1
ATOM 1922 N N . VAL A 1 262 ? -22.193 21.127 21.673 1.00 89.56 262 VAL A N 1
ATOM 1923 C CA . VAL A 1 262 ? -21.774 22.203 22.568 1.00 89.56 262 VAL A CA 1
ATOM 1924 C C . VAL A 1 262 ? -22.784 22.256 23.699 1.00 89.56 262 VAL A C 1
ATOM 1926 O O . VAL A 1 262 ? -23.967 22.494 23.464 1.00 89.56 262 VAL A O 1
ATOM 1929 N N . GLU A 1 263 ? -22.332 22.007 24.919 1.00 89.44 263 GLU A N 1
ATOM 1930 C CA . GLU A 1 263 ? -23.190 21.817 26.084 1.00 89.44 263 GLU A CA 1
ATOM 1931 C C . GLU A 1 263 ? -22.840 22.828 27.184 1.00 89.44 263 GLU A C 1
ATOM 1933 O O . GLU A 1 263 ? -21.661 23.152 27.386 1.00 89.44 263 GLU A O 1
ATOM 1938 N N . PRO A 1 264 ? -23.842 23.352 27.911 1.00 86.75 264 PRO A N 1
ATOM 1939 C CA . PRO A 1 264 ? -23.583 24.181 29.076 1.00 86.75 264 PRO A CA 1
ATOM 1940 C C . PRO A 1 264 ? -22.973 23.323 30.194 1.00 86.75 264 PRO A C 1
ATOM 1942 O O . PRO A 1 264 ? -23.498 22.269 30.553 1.00 86.75 264 PRO A O 1
ATOM 1945 N N . ALA A 1 265 ? -21.873 23.790 30.778 1.00 85.12 265 ALA A N 1
ATOM 1946 C CA . ALA A 1 265 ? -21.140 23.100 31.835 1.00 85.12 265 ALA A CA 1
ATOM 1947 C C . ALA A 1 265 ? -20.911 24.050 33.019 1.00 85.12 265 ALA A C 1
ATOM 1949 O O . ALA A 1 265 ? -19.864 24.691 33.152 1.00 85.12 265 ALA A O 1
ATOM 1950 N N . GLY A 1 266 ? -21.920 24.162 33.889 1.00 82.19 266 GLY A N 1
ATOM 1951 C CA . GLY A 1 266 ? -21.911 25.124 34.993 1.00 82.19 266 GLY A CA 1
ATOM 1952 C C . GLY A 1 266 ? -21.861 26.567 34.463 1.00 82.19 266 GLY A C 1
ATOM 1953 O O . GLY A 1 266 ? -22.710 26.918 33.648 1.00 82.19 266 GLY A O 1
ATOM 1954 N N . PRO A 1 267 ? -20.894 27.410 34.883 1.00 82.88 267 PRO A N 1
ATOM 1955 C CA . PRO A 1 267 ? -20.733 28.762 34.339 1.00 82.88 267 PRO A CA 1
ATOM 1956 C C . PRO A 1 267 ? -20.049 28.799 32.957 1.00 82.88 267 PRO A C 1
ATOM 1958 O O . PRO A 1 267 ? -19.854 29.882 32.412 1.00 82.88 267 PRO A O 1
ATOM 1961 N N . GLY A 1 268 ? -19.622 27.653 32.418 1.00 83.94 268 GLY A N 1
ATOM 1962 C CA . GLY A 1 268 ? -18.891 27.557 31.157 1.00 83.94 268 GLY A CA 1
ATOM 1963 C C . GLY A 1 268 ? -19.643 26.798 30.067 1.00 83.94 268 GLY A C 1
ATOM 1964 O O . GLY A 1 268 ? -20.780 26.361 30.238 1.00 83.94 268 GLY A O 1
ATOM 1965 N N . VAL A 1 269 ? -18.958 26.615 28.942 1.00 85.81 269 VAL A N 1
ATOM 1966 C CA . VAL A 1 269 ? -19.424 25.847 27.784 1.00 85.81 269 VAL A CA 1
ATOM 1967 C C . VAL A 1 269 ? -18.372 24.788 27.463 1.00 85.81 269 VAL A C 1
ATOM 1969 O O . VAL A 1 269 ? -17.177 25.088 27.463 1.00 85.81 269 VAL A O 1
ATOM 1972 N N . VAL A 1 270 ? -18.804 23.555 27.205 1.00 87.88 270 VAL A N 1
ATOM 1973 C CA . VAL A 1 270 ? -17.934 22.441 26.806 1.00 87.88 270 VAL A CA 1
ATOM 1974 C C . VAL A 1 270 ? -18.333 21.974 25.413 1.00 87.88 270 VAL A C 1
ATOM 1976 O O . VAL A 1 270 ? -19.510 21.760 25.142 1.00 87.88 270 VAL A O 1
ATOM 1979 N N . ALA A 1 271 ? -17.344 21.806 24.536 1.00 87.06 271 ALA A N 1
ATOM 1980 C CA . ALA A 1 271 ? -17.518 21.102 23.274 1.00 87.06 271 ALA A CA 1
ATOM 1981 C C . ALA A 1 271 ? -17.185 19.619 23.481 1.00 87.06 271 ALA A C 1
ATOM 1983 O O . ALA A 1 271 ? -16.095 19.285 23.951 1.00 87.06 271 ALA A O 1
ATOM 1984 N N . VAL A 1 272 ? -18.123 18.742 23.141 1.00 88.12 272 VAL A N 1
ATOM 1985 C CA . VAL A 1 272 ? -17.952 17.289 23.143 1.00 88.12 272 VAL A CA 1
ATOM 1986 C C . VAL A 1 272 ? -17.836 16.843 21.693 1.00 88.12 272 VAL A C 1
ATOM 1988 O O . VAL A 1 272 ? -18.679 17.192 20.874 1.00 88.12 272 VAL A O 1
ATOM 1991 N N . ILE A 1 273 ? -16.790 16.081 21.377 1.00 88.38 273 ILE A N 1
ATOM 1992 C CA . ILE A 1 273 ? -16.567 15.498 20.050 1.00 88.38 273 ILE A CA 1
ATOM 1993 C C . ILE A 1 273 ? -16.436 13.991 20.232 1.00 88.38 273 ILE A C 1
ATOM 1995 O O . ILE A 1 273 ? -15.697 13.533 21.107 1.00 88.38 273 ILE A O 1
ATOM 1999 N N . ARG A 1 274 ? -17.171 13.228 19.428 1.00 89.88 274 ARG A N 1
ATOM 2000 C CA . ARG A 1 274 ? -17.128 11.767 19.377 1.00 89.88 274 ARG A CA 1
ATOM 2001 C C . ARG A 1 274 ? -16.876 11.356 17.938 1.00 89.88 274 ARG A C 1
ATOM 2003 O O . ARG A 1 274 ? -17.527 11.871 17.041 1.00 89.88 274 ARG A O 1
ATOM 2010 N N . ALA A 1 275 ? -15.938 10.446 17.743 1.00 91.06 275 ALA A N 1
ATOM 2011 C CA . ALA A 1 275 ? -15.613 9.877 16.446 1.00 91.06 275 ALA A CA 1
ATOM 2012 C C . ALA A 1 275 ? -15.814 8.362 16.502 1.00 91.06 275 ALA A C 1
ATOM 2014 O O . ALA A 1 275 ? -15.453 7.736 17.503 1.00 91.06 275 ALA A O 1
ATOM 2015 N N . ALA A 1 276 ? -16.373 7.789 15.440 1.00 91.00 276 ALA A N 1
ATOM 2016 C CA . ALA A 1 276 ? -16.442 6.344 15.270 1.00 91.00 276 ALA A CA 1
ATOM 2017 C C . ALA A 1 276 ? -15.045 5.757 14.986 1.00 91.00 276 ALA A C 1
ATOM 2019 O O . ALA A 1 276 ? -14.239 6.349 14.265 1.00 91.00 276 ALA A O 1
ATOM 2020 N N . VAL A 1 277 ? -14.763 4.589 15.565 1.00 90.56 277 VAL A N 1
ATOM 2021 C CA . VAL A 1 277 ? -13.489 3.862 15.437 1.00 90.56 277 VAL A CA 1
ATOM 2022 C C . VAL A 1 277 ? -13.730 2.474 14.853 1.00 90.56 277 VAL A C 1
ATOM 2024 O O . VAL A 1 277 ? -14.785 1.887 15.095 1.00 90.56 277 VAL A O 1
ATOM 2027 N N . VAL A 1 278 ? -12.762 1.953 14.097 1.00 85.94 278 VAL A N 1
ATOM 2028 C CA . VAL A 1 278 ? -12.875 0.667 13.379 1.00 85.94 278 VAL A CA 1
ATOM 2029 C C . VAL A 1 278 ? -11.760 -0.328 13.721 1.00 85.94 278 VAL A C 1
ATOM 2031 O O . VAL A 1 278 ? -11.969 -1.534 13.599 1.00 85.94 278 VAL A O 1
ATOM 2034 N N . GLY A 1 279 ? -10.595 0.152 14.165 1.00 77.12 279 GLY A N 1
ATOM 2035 C CA . GLY A 1 279 ? -9.416 -0.681 14.401 1.00 77.12 279 GLY A CA 1
ATOM 2036 C C . GLY A 1 279 ? -9.211 -1.147 15.842 1.00 77.12 279 GLY A C 1
ATOM 2037 O O . GLY A 1 279 ? -9.838 -0.633 16.770 1.00 77.12 279 GLY A O 1
ATOM 2038 N N . PRO A 1 280 ? -8.290 -2.108 16.041 1.00 72.75 280 PRO A N 1
ATOM 2039 C CA . PRO A 1 280 ? -7.868 -2.550 17.369 1.00 72.75 280 PRO A CA 1
ATOM 2040 C C . PRO A 1 280 ? -7.000 -1.508 18.092 1.00 72.75 280 PRO A C 1
ATOM 2042 O O . PRO A 1 280 ? -6.911 -1.533 19.321 1.00 72.75 280 PRO A O 1
ATOM 2045 N N . ASP A 1 281 ? -6.368 -0.602 17.343 1.00 77.94 281 ASP A N 1
ATOM 2046 C CA . ASP A 1 281 ? -5.489 0.424 17.887 1.00 77.94 281 ASP A CA 1
ATOM 2047 C C . ASP A 1 281 ? -6.290 1.547 18.546 1.00 77.94 281 ASP A C 1
ATOM 2049 O O . ASP A 1 281 ? -7.281 2.055 18.016 1.00 77.94 281 ASP A O 1
ATOM 2053 N N . ALA A 1 282 ? -5.842 1.959 19.730 1.00 77.19 282 ALA A N 1
ATOM 2054 C CA . ALA A 1 282 ? -6.492 3.037 20.452 1.00 77.19 282 ALA A CA 1
ATOM 2055 C C . ALA A 1 282 ? -6.264 4.383 19.731 1.00 77.19 282 ALA A C 1
ATOM 2057 O O . ALA A 1 282 ? -5.130 4.682 19.349 1.00 77.19 282 ALA A O 1
ATOM 2058 N N . PRO A 1 283 ? -7.287 5.255 19.612 1.00 80.94 283 PRO A N 1
ATOM 2059 C CA . PRO A 1 283 ? -7.151 6.606 19.059 1.00 80.94 283 PRO A CA 1
ATOM 2060 C C . PRO A 1 283 ? -6.474 7.552 20.071 1.00 80.94 283 PRO A C 1
ATOM 2062 O O . PRO A 1 283 ? -7.051 8.549 20.511 1.00 80.94 283 PRO A O 1
ATOM 2065 N N . THR A 1 284 ? -5.271 7.208 20.525 1.00 83.00 284 THR A N 1
ATOM 2066 C CA . THR A 1 284 ? -4.507 7.969 21.520 1.00 83.00 284 THR A CA 1
ATOM 2067 C C . THR A 1 284 ? -3.580 8.983 20.866 1.00 83.00 284 THR A C 1
ATOM 2069 O O . THR A 1 284 ? -3.140 8.806 19.737 1.00 83.00 284 THR A O 1
ATOM 2072 N N . ASP A 1 285 ? -3.287 10.064 21.592 1.00 81.12 285 ASP A N 1
ATOM 2073 C CA . ASP A 1 285 ? -2.336 11.112 21.191 1.00 81.12 285 ASP A CA 1
ATOM 2074 C C . ASP A 1 285 ? -2.670 11.853 19.883 1.00 81.12 285 ASP A C 1
ATOM 2076 O O . ASP A 1 285 ? -1.822 12.530 19.304 1.00 81.12 285 ASP A O 1
ATOM 2080 N N . ILE A 1 286 ? -3.937 11.813 19.458 1.00 80.38 286 ILE A N 1
ATOM 2081 C CA . ILE A 1 286 ? -4.427 12.539 18.282 1.00 80.38 286 ILE A CA 1
ATOM 2082 C C . ILE A 1 286 ? -4.864 13.950 18.706 1.00 80.38 286 ILE A C 1
ATOM 2084 O O . ILE A 1 286 ? -5.842 14.103 19.449 1.00 80.38 286 ILE A O 1
ATOM 2088 N N . PRO A 1 287 ? -4.154 15.012 18.282 1.00 79.88 287 PRO A N 1
ATOM 2089 C CA . PRO A 1 287 ? -4.477 16.367 18.696 1.00 79.88 287 PRO A CA 1
ATOM 2090 C C . PRO A 1 287 ? -5.772 16.841 18.030 1.00 79.88 287 PRO A C 1
ATOM 2092 O O . PRO A 1 287 ? -5.850 16.989 16.814 1.00 79.88 287 PRO A O 1
ATOM 2095 N N . VAL A 1 288 ? -6.779 17.163 18.842 1.00 76.56 288 VAL A N 1
ATOM 2096 C CA . VAL A 1 288 ? -8.031 17.765 18.368 1.00 76.56 288 VAL A CA 1
ATOM 2097 C C . VAL A 1 288 ? -7.967 19.278 18.546 1.00 76.56 288 VAL A C 1
ATOM 2099 O O . VAL A 1 288 ? -7.707 19.778 19.643 1.00 76.56 288 VAL A O 1
ATOM 2102 N N . ARG A 1 289 ? -8.228 20.024 17.469 1.00 79.88 289 ARG A N 1
ATOM 2103 C CA . ARG A 1 289 ? -8.355 21.485 17.503 1.00 79.88 289 ARG A CA 1
ATOM 2104 C C . ARG A 1 289 ? -9.782 21.883 17.154 1.00 79.88 289 ARG A C 1
ATOM 2106 O O . ARG A 1 289 ? -10.264 21.576 16.072 1.00 79.88 289 ARG A O 1
ATOM 2113 N N . VAL A 1 290 ? -10.418 22.627 18.052 1.00 74.81 290 VAL A N 1
ATOM 2114 C CA . VAL A 1 290 ? -11.726 23.238 17.804 1.00 74.81 290 VAL A CA 1
ATOM 2115 C C . VAL A 1 290 ? -11.514 24.703 17.456 1.00 74.81 290 VAL A C 1
ATOM 2117 O O . VAL A 1 290 ? -10.987 25.463 18.266 1.00 74.81 290 VAL A O 1
ATOM 2120 N N . ASN A 1 291 ? -11.926 25.093 16.252 1.00 78.69 291 ASN A N 1
ATOM 2121 C CA . ASN A 1 291 ? -11.904 26.479 15.806 1.00 78.69 291 ASN A CA 1
ATOM 2122 C C . ASN A 1 291 ? -13.346 26.972 15.670 1.00 78.69 291 ASN A C 1
ATOM 2124 O O . ASN A 1 291 ? -14.040 26.615 14.722 1.00 78.69 291 ASN A O 1
ATOM 2128 N N . SER A 1 292 ? -13.798 27.822 16.587 1.00 70.25 292 SER A N 1
ATOM 2129 C CA . SER A 1 292 ? -14.968 28.660 16.333 1.00 70.25 292 SER A CA 1
ATOM 2130 C C . SER A 1 292 ? -14.543 29.742 15.340 1.00 70.25 292 SER A C 1
ATOM 2132 O O . SER A 1 292 ? -13.623 30.508 15.640 1.00 70.25 292 SER A O 1
ATOM 2134 N N . GLY A 1 293 ? -15.151 29.792 14.152 1.00 67.88 293 GLY A N 1
ATOM 2135 C CA . GLY A 1 293 ? -14.872 30.854 13.180 1.00 67.88 293 GLY A CA 1
ATOM 2136 C C . GLY A 1 293 ? -14.983 32.249 13.813 1.00 67.88 293 GLY A C 1
ATOM 2137 O O . GLY A 1 293 ? -15.656 32.427 14.830 1.00 67.88 293 GLY A O 1
ATOM 2138 N N . ARG A 1 294 ? -14.330 33.262 13.227 1.00 51.34 294 ARG A N 1
ATOM 2139 C CA . ARG A 1 294 ? -14.563 34.658 13.632 1.00 51.34 294 ARG A CA 1
ATOM 2140 C C . ARG A 1 294 ? -16.015 35.010 13.316 1.00 51.34 294 ARG A C 1
ATOM 2142 O O . ARG A 1 294 ? -16.336 35.370 12.189 1.00 51.34 294 ARG A O 1
ATOM 2149 N N . SER A 1 295 ? -16.887 34.945 14.310 1.00 48.03 295 SER A N 1
ATOM 2150 C CA . SER A 1 295 ? -18.163 35.640 14.263 1.00 48.03 295 SER A CA 1
ATOM 2151 C C . SER A 1 295 ? -17.863 37.135 14.346 1.00 48.03 295 SER A C 1
ATOM 2153 O O . SER A 1 295 ? -17.646 37.672 15.432 1.00 48.03 295 SER A O 1
ATOM 2155 N N . ALA A 1 296 ? -17.784 37.806 13.195 1.00 41.16 296 ALA A N 1
ATOM 2156 C CA . ALA A 1 296 ? -17.962 39.248 13.160 1.00 41.16 296 ALA A CA 1
ATOM 2157 C C . ALA A 1 296 ? -19.399 39.500 13.625 1.00 41.16 296 ALA A C 1
ATOM 2159 O O . ALA A 1 296 ? -20.351 39.235 12.893 1.00 41.16 296 ALA A O 1
ATOM 2160 N N . ALA A 1 297 ? -19.565 39.917 14.879 1.00 34.47 297 ALA A N 1
ATOM 2161 C CA . ALA A 1 297 ? -20.838 40.472 15.301 1.00 34.47 297 ALA A CA 1
ATOM 2162 C C . ALA A 1 297 ? -21.146 41.663 14.372 1.00 34.47 297 ALA A C 1
ATOM 2164 O O . ALA A 1 297 ? -20.227 42.441 14.097 1.00 34.47 297 ALA A O 1
ATOM 2165 N N . PRO A 1 298 ? -22.383 41.836 13.873 1.00 35.19 298 PRO A N 1
ATOM 2166 C CA . PRO A 1 298 ? -22.781 43.130 13.349 1.00 35.19 298 PRO A CA 1
ATOM 2167 C C . PRO A 1 298 ? -22.656 44.118 14.511 1.00 35.19 298 PRO A C 1
ATOM 2169 O O . PRO A 1 298 ? -23.377 44.026 15.504 1.00 35.19 298 PRO A O 1
ATOM 2172 N N . GLU A 1 299 ? -21.653 44.985 14.428 1.00 32.72 299 GLU A N 1
ATOM 2173 C CA . GLU A 1 299 ? -21.370 46.006 15.425 1.00 32.72 299 GLU A CA 1
ATOM 2174 C C . GLU A 1 299 ? -22.611 46.913 15.538 1.00 32.72 299 GLU A C 1
ATOM 2176 O O . GLU A 1 299 ? -23.028 47.494 14.529 1.00 32.72 299 GLU A O 1
ATOM 2181 N N . PRO A 1 300 ? -23.267 47.034 16.707 1.00 35.06 300 PRO A N 1
ATOM 2182 C CA . PRO A 1 300 ? -24.257 48.079 16.884 1.00 35.06 300 PRO A CA 1
ATOM 2183 C C . PRO A 1 300 ? -23.524 49.422 16.834 1.00 35.06 300 PRO A C 1
ATOM 2185 O O . PRO A 1 300 ? -22.654 49.705 17.654 1.00 35.06 300 PRO A O 1
ATOM 2188 N N . TRP A 1 301 ? -23.871 50.240 15.842 1.00 30.95 301 TRP A N 1
ATOM 2189 C CA . TRP A 1 301 ? -23.362 51.598 15.673 1.00 30.95 301 TRP A CA 1
ATOM 2190 C C . TRP A 1 301 ? -23.464 52.389 16.984 1.00 30.95 301 TRP A C 1
ATOM 2192 O O . TRP A 1 301 ? -24.561 52.597 17.495 1.00 30.95 301 TRP A O 1
ATOM 2202 N N . THR A 1 302 ? -22.333 52.843 17.529 1.00 31.19 302 THR A N 1
ATOM 2203 C CA . THR A 1 302 ? -22.252 54.040 18.387 1.00 31.19 302 THR A CA 1
ATOM 2204 C C . THR A 1 302 ? -20.818 54.603 18.421 1.00 31.19 302 THR A C 1
ATOM 2206 O O . THR A 1 302 ? -19.860 53.864 18.198 1.00 31.19 302 THR A O 1
ATOM 2209 N N . PRO A 1 303 ? -20.655 55.929 18.603 1.00 32.50 303 PRO A N 1
ATOM 2210 C CA . PRO A 1 303 ? -19.502 56.679 18.111 1.00 32.50 303 PRO A CA 1
ATOM 2211 C C . PRO A 1 303 ? -18.326 56.777 19.100 1.00 32.50 303 PRO A C 1
ATOM 2213 O O . PRO A 1 303 ? -18.516 56.904 20.302 1.00 32.50 303 PRO A O 1
ATOM 2216 N N . ALA A 1 304 ? -17.122 56.787 18.516 1.00 33.94 304 ALA A N 1
ATOM 2217 C CA . ALA A 1 304 ? -15.838 57.360 18.951 1.00 33.94 304 ALA A CA 1
ATOM 2218 C C . ALA A 1 304 ? -15.481 57.426 20.457 1.00 33.94 304 ALA A C 1
ATOM 2220 O O . ALA A 1 304 ? -15.997 58.262 21.191 1.00 33.94 304 ALA A O 1
ATOM 2221 N N . ALA A 1 305 ? -14.425 56.692 20.844 1.00 32.53 305 ALA A N 1
ATOM 2222 C CA . ALA A 1 305 ? -13.100 57.220 21.239 1.00 32.53 305 ALA A CA 1
ATOM 2223 C C . ALA A 1 305 ? -12.394 56.290 22.251 1.00 32.53 305 ALA A C 1
ATOM 2225 O O . ALA A 1 305 ? -12.816 56.163 23.395 1.00 32.53 305 ALA A O 1
ATOM 2226 N N . GLY A 1 306 ? -11.270 55.687 21.848 1.00 29.69 306 GLY A N 1
ATOM 2227 C CA . GLY A 1 306 ? -10.350 54.973 22.746 1.00 29.69 306 GLY A CA 1
ATOM 2228 C C . GLY A 1 306 ? -9.468 53.961 21.997 1.00 29.69 306 GLY A C 1
ATOM 2229 O O . GLY A 1 306 ? -9.988 53.256 21.134 1.00 29.69 306 GLY A O 1
ATOM 2230 N N . PRO A 1 307 ? -8.145 53.890 22.251 1.00 33.22 307 PRO A N 1
ATOM 2231 C CA . PRO A 1 307 ? -7.236 53.044 21.475 1.00 33.22 307 PRO A CA 1
ATOM 2232 C C . PRO A 1 307 ? -7.356 51.553 21.861 1.00 33.22 307 PRO A C 1
ATOM 2234 O O . PRO A 1 307 ? -7.731 51.241 22.992 1.00 33.22 307 PRO A O 1
ATOM 2237 N N . PRO A 1 308 ? -7.022 50.615 20.951 1.00 33.69 308 PRO A N 1
ATOM 2238 C CA . PRO A 1 308 ? -7.312 49.193 21.131 1.00 33.69 308 PRO A CA 1
ATOM 2239 C C . PRO A 1 308 ? -6.353 48.510 22.117 1.00 33.69 308 PRO A C 1
ATOM 2241 O O . PRO A 1 308 ? -5.132 48.557 21.952 1.00 33.69 308 PRO A O 1
ATOM 2244 N N . SER A 1 309 ? -6.905 47.795 23.102 1.00 29.78 309 SER A N 1
ATOM 2245 C CA . SER A 1 309 ? -6.168 46.825 23.917 1.00 29.78 309 SER A CA 1
ATOM 2246 C C . SER A 1 309 ? -6.245 45.428 23.284 1.00 29.78 309 SER A C 1
ATOM 2248 O O . SER A 1 309 ? -7.293 44.967 22.836 1.00 29.78 309 SER A O 1
ATOM 2250 N N . ARG A 1 310 ? -5.090 44.757 23.199 1.00 31.50 310 ARG A N 1
ATOM 2251 C CA . ARG A 1 310 ? -4.941 43.389 22.678 1.00 31.50 310 ARG A CA 1
ATOM 2252 C C . ARG A 1 310 ? -5.566 42.371 23.640 1.00 31.50 310 ARG A C 1
ATOM 2254 O O . ARG A 1 310 ? -5.252 42.391 24.827 1.00 31.50 310 ARG A O 1
ATOM 2261 N N . SER A 1 311 ? -6.367 41.441 23.121 1.00 29.12 311 SER A N 1
ATOM 2262 C CA . SER A 1 311 ? -6.863 40.269 23.863 1.00 29.12 311 SER A CA 1
ATOM 2263 C C . SER A 1 311 ? -5.916 39.063 23.718 1.00 29.12 311 SER A C 1
ATOM 2265 O O . SER A 1 311 ? -5.323 38.895 22.649 1.00 29.12 311 SER A O 1
ATOM 2267 N N . PRO A 1 312 ? -5.782 38.201 24.745 1.00 29.66 312 PRO A N 1
ATOM 2268 C CA . PRO A 1 312 ? -4.950 37.003 24.692 1.00 29.66 312 PRO A CA 1
ATOM 2269 C C . PRO A 1 312 ? -5.717 35.778 24.164 1.00 29.66 312 PRO A C 1
ATOM 2271 O O . PRO A 1 312 ? -6.881 35.552 24.488 1.00 29.66 312 PRO A O 1
ATOM 2274 N N . THR A 1 313 ? -5.033 34.952 23.375 1.00 27.25 313 THR A N 1
ATOM 2275 C CA . THR A 1 313 ? -5.422 33.581 23.011 1.00 27.25 313 THR A CA 1
ATOM 2276 C C . THR A 1 313 ? -5.382 32.667 24.238 1.00 27.25 313 THR A C 1
ATOM 2278 O O . THR A 1 313 ? -4.335 32.544 24.870 1.00 27.25 313 THR A O 1
ATOM 2281 N N . HIS A 1 314 ? -6.492 31.992 24.552 1.00 28.31 314 HIS A N 1
ATOM 2282 C CA . HIS A 1 314 ? -6.549 30.949 25.580 1.00 28.31 314 HIS A CA 1
ATOM 2283 C C . HIS A 1 314 ? -6.435 29.558 24.940 1.00 28.31 314 HIS A C 1
ATOM 2285 O O . HIS A 1 314 ? -7.342 29.102 24.249 1.00 28.31 314 HIS A O 1
ATOM 2291 N N . THR A 1 315 ? -5.328 28.868 25.203 1.00 27.41 315 THR A N 1
ATOM 2292 C CA . THR A 1 315 ? -5.165 27.418 25.027 1.00 27.41 315 THR A CA 1
ATOM 2293 C C . THR A 1 315 ? -5.476 26.733 26.356 1.00 27.41 315 THR A C 1
ATOM 2295 O O . THR A 1 315 ? -4.909 27.083 27.390 1.00 27.41 315 THR A O 1
ATOM 2298 N N . GLY A 1 316 ? -6.386 25.760 26.352 1.00 25.22 316 GLY A N 1
ATOM 2299 C CA . GLY A 1 316 ? -6.736 24.985 27.540 1.00 25.22 316 GLY A CA 1
ATOM 2300 C C . GLY A 1 316 ? -7.030 23.537 27.181 1.00 25.22 316 GLY A C 1
ATOM 2301 O O . GLY A 1 316 ? -8.141 23.215 26.779 1.00 25.22 316 GLY A O 1
ATOM 2302 N N . THR A 1 317 ? -6.040 22.663 27.351 1.00 28.14 317 THR A N 1
ATOM 2303 C CA . THR A 1 317 ? -6.197 21.207 27.244 1.00 28.14 317 THR A CA 1
ATOM 2304 C C . THR A 1 317 ? -6.368 20.639 28.651 1.00 28.14 317 THR A C 1
ATOM 2306 O O . THR A 1 317 ? -5.519 20.867 29.515 1.00 28.14 317 THR A O 1
ATOM 2309 N N . ARG A 1 318 ? -7.442 19.884 28.916 1.00 24.33 318 ARG A N 1
ATOM 2310 C CA . ARG A 1 318 ? -7.578 19.122 30.169 1.00 24.33 318 ARG A CA 1
ATOM 2311 C C . ARG A 1 318 ? -8.154 17.735 29.900 1.00 24.33 318 ARG A C 1
ATOM 2313 O O . ARG A 1 318 ? -9.362 17.546 29.861 1.00 24.33 318 ARG A O 1
ATOM 2320 N N . TRP A 1 319 ? -7.262 16.759 29.781 1.00 27.73 319 TRP A N 1
ATOM 2321 C CA . TRP A 1 319 ? -7.598 15.341 29.869 1.00 27.73 319 TRP A CA 1
ATOM 2322 C C . TRP A 1 319 ? -7.672 14.930 31.345 1.00 27.73 319 TRP A C 1
ATOM 2324 O O . TRP A 1 319 ? -6.740 15.172 32.116 1.00 27.73 319 TRP A O 1
ATOM 2334 N N . ARG A 1 320 ? -8.780 14.310 31.772 1.00 25.47 320 ARG A N 1
ATOM 2335 C CA . ARG A 1 320 ? -8.850 13.606 33.063 1.00 25.47 320 ARG A CA 1
ATOM 2336 C C . ARG A 1 320 ? -8.412 12.158 32.849 1.00 25.47 320 ARG A C 1
ATOM 2338 O O . ARG A 1 320 ? -9.121 11.397 32.206 1.00 25.47 320 ARG A O 1
ATOM 2345 N N . ARG A 1 321 ? -7.274 11.775 33.439 1.00 25.94 321 ARG A N 1
ATOM 2346 C CA . ARG A 1 321 ? -6.914 10.362 33.655 1.00 25.94 321 ARG A CA 1
ATOM 2347 C C . ARG A 1 321 ? -7.943 9.684 34.580 1.00 25.94 321 ARG A C 1
ATOM 2349 O O . ARG A 1 321 ? -8.334 10.312 35.572 1.00 25.94 321 ARG A O 1
ATOM 2356 N N . PRO A 1 322 ? -8.306 8.409 34.361 1.00 27.36 322 PRO A N 1
ATOM 2357 C CA . PRO A 1 322 ? -8.873 7.571 35.412 1.00 27.36 322 PRO A CA 1
ATOM 2358 C C . PRO A 1 322 ? -7.787 7.286 36.461 1.00 27.36 322 PRO A C 1
ATOM 2360 O O . PRO A 1 322 ? -6.638 7.004 36.117 1.00 27.36 322 PRO A O 1
ATOM 2363 N N . ARG A 1 323 ? -8.120 7.393 37.752 1.00 27.02 323 ARG A N 1
ATOM 2364 C CA . ARG A 1 323 ? -7.224 6.967 38.841 1.00 27.02 323 ARG A CA 1
ATOM 2365 C C . ARG A 1 323 ? -7.273 5.437 38.982 1.00 27.02 323 ARG A C 1
ATOM 2367 O O . ARG A 1 323 ? -8.368 4.886 38.892 1.00 27.02 323 ARG A O 1
ATOM 2374 N N . PRO A 1 324 ? -6.145 4.758 39.258 1.00 28.08 324 PRO A N 1
ATOM 2375 C CA . PRO A 1 324 ? -6.141 3.339 39.587 1.00 28.08 324 PRO A CA 1
ATOM 2376 C C . PRO A 1 324 ? -6.538 3.125 41.055 1.00 28.08 324 PRO A C 1
ATOM 2378 O O . PRO A 1 324 ? -6.151 3.900 41.929 1.00 28.08 324 PRO A O 1
ATOM 2381 N N . GLY A 1 325 ? -7.279 2.046 41.317 1.00 30.89 325 GLY A N 1
ATOM 2382 C CA . GLY A 1 325 ? -7.568 1.548 42.662 1.00 30.89 325 GLY A CA 1
ATOM 2383 C C . GLY A 1 325 ? -8.906 2.009 43.240 1.00 30.89 325 GLY A C 1
ATOM 2384 O O . GLY A 1 325 ? -8.995 3.012 43.943 1.00 30.89 325 GLY A O 1
ATOM 2385 N N . THR A 1 326 ? -9.959 1.222 43.027 1.00 26.55 326 THR A N 1
ATOM 2386 C CA . THR A 1 326 ? -11.061 1.138 43.994 1.00 26.55 326 THR A CA 1
ATOM 2387 C C . THR A 1 326 ? -11.532 -0.306 44.064 1.00 26.55 326 THR A C 1
ATOM 2389 O O . THR A 1 326 ? -12.259 -0.800 43.209 1.00 26.55 326 THR A O 1
ATOM 2392 N N . THR A 1 327 ? -11.047 -0.991 45.092 1.00 27.05 327 THR A N 1
ATOM 2393 C CA . THR A 1 327 ? -11.536 -2.280 45.566 1.00 27.05 327 THR A CA 1
ATOM 2394 C C . THR A 1 327 ? -13.001 -2.123 45.966 1.00 27.05 327 THR A C 1
ATOM 2396 O O . THR A 1 327 ? -13.303 -1.375 46.894 1.00 27.05 327 THR A O 1
ATOM 2399 N N . ILE A 1 328 ? -13.918 -2.818 45.293 1.00 28.22 328 ILE A N 1
ATOM 2400 C CA . ILE A 1 328 ? -15.303 -2.938 45.760 1.00 28.22 328 ILE A CA 1
ATOM 2401 C C . ILE A 1 328 ? -15.395 -4.235 46.562 1.00 28.22 328 ILE A C 1
ATOM 2403 O O . ILE A 1 328 ? -15.371 -5.337 46.014 1.00 28.22 328 ILE A O 1
ATOM 2407 N N . GLY A 1 329 ? -15.444 -4.084 47.886 1.00 24.61 329 GLY A N 1
ATOM 2408 C CA . GLY A 1 329 ? -15.692 -5.171 48.823 1.00 24.61 329 GLY A CA 1
ATOM 2409 C C . GLY A 1 329 ? -17.107 -5.724 48.664 1.00 24.61 329 GLY A C 1
ATOM 2410 O O . GLY A 1 329 ? -18.083 -4.975 48.631 1.00 24.61 329 GLY A O 1
ATOM 2411 N N . ARG A 1 330 ? -17.216 -7.054 48.589 1.00 26.75 330 ARG A N 1
ATOM 2412 C CA . ARG A 1 330 ? -18.488 -7.772 48.706 1.00 26.75 330 ARG A CA 1
ATOM 2413 C C . ARG A 1 330 ? -18.916 -7.799 50.172 1.00 26.75 330 ARG A C 1
ATOM 2415 O O . ARG A 1 330 ? -18.345 -8.528 50.977 1.00 26.75 330 ARG A O 1
ATOM 2422 N N . GLY A 1 331 ? -19.938 -7.018 50.502 1.00 22.38 331 GLY A N 1
ATOM 2423 C CA . GLY A 1 331 ? -20.739 -7.220 51.703 1.00 22.38 331 GLY A CA 1
ATOM 2424 C C . GLY A 1 331 ? -21.799 -8.284 51.433 1.00 22.38 331 GLY A C 1
ATOM 2425 O O . GLY A 1 331 ? -22.754 -8.030 50.708 1.00 22.38 331 GLY A O 1
ATOM 2426 N N . HIS A 1 332 ? -21.625 -9.470 52.012 1.00 25.33 332 HIS A N 1
ATOM 2427 C CA . HIS A 1 332 ? -22.705 -10.435 52.196 1.00 25.33 332 HIS A CA 1
ATOM 2428 C C . HIS A 1 332 ? -23.615 -9.972 53.336 1.00 25.33 332 HIS A C 1
ATOM 2430 O O . HIS A 1 332 ? -23.116 -9.652 54.418 1.00 25.33 332 HIS A O 1
ATOM 2436 N N . ARG A 1 333 ? -24.934 -10.024 53.129 1.00 25.14 333 ARG A N 1
ATOM 2437 C CA . ARG A 1 333 ? -25.904 -10.396 54.167 1.00 25.14 333 ARG A CA 1
ATOM 2438 C C . ARG A 1 333 ? -27.251 -10.770 53.537 1.00 25.14 333 ARG A C 1
ATOM 2440 O O . ARG A 1 333 ? -27.882 -9.911 52.933 1.00 25.14 333 ARG A O 1
ATOM 2447 N N . TRP A 1 334 ? -27.606 -12.030 53.807 1.00 34.88 334 TRP A N 1
ATOM 2448 C CA . TRP A 1 334 ? -28.869 -12.762 53.634 1.00 34.88 334 TRP A CA 1
ATOM 2449 C C . TRP A 1 334 ? -29.350 -13.001 52.205 1.00 34.88 334 TRP A C 1
ATOM 2451 O O . TRP A 1 334 ? -29.872 -12.064 51.570 1.00 34.88 334 TRP A O 1
#

Secondary structure (DSSP, 8-state):
-EEEEETTEEEEES-PPPPTTSEEEEEETTEEEEEESSS-S-GGG-EEEES-GGG-GGGHHHHHHHHHHHHHHHHHH-SSSEEE-TT--PPTTTTHHHHHHHHHHHHHHH---BTTTTBPPPPHHHHHHHHHHHHHHTGGG-SS--TT--HHHHHGGGHHHHHHHTT---HHHHHHHHHHHHHHHHTT--SHHHHHHHHHHH-HHHHHHS----GGG-------------S--SEEEEE---GGGS-TTTB--STT-EEEEEEEETTEEEEEEEE-B-SSS---S-------------PPP-----PPPPPPP-------PPPS----------

Foldseek 3Di:
DKWAQDPQWIKDDDDDADDPPQKQWDDFFQWIWIAGNPDPPDLQRIMIIGNHLVRQPVCCLFFNPVLNVQVVVVCVVDSHDMDDDPSTDTDPPSCVLVVVLSVLVSLQFPVQAAPVVPRHRDDLQLSLLVSLLSLVVVVVRHPDDDPSNPSQVSNQVCLVVLLVQLLDPDPVSLVSLQSNLVVCVVVVVPDPSSVVSNVCNVDVVVSVVPDPPPPPPDDPDPPPPPPPPPDDFPDKDFAADPSVPAGPQFFRNDGRQKIWTWHDDPPDIDIDIGGHTGHPDDRPPDDDDDDDPPPPDPDDDDDDDDDDDDDDDDDDDDDDDDDDDDDDDDDDDD